Protein AF-A0A538PTJ2-F1 (afdb_monomer)

pLDDT: mean 78.82, std 16.52, range [37.75, 95.81]

Nearest PDB structures (foldseek):
  6slc-assembly1_BBB  TM=2.698E-01  e=9.474E-02  Streptomyces sp. Ag82_O1-9
  3cm1-assembly1_A  TM=2.396E-01  e=1.070E-01  Thermobifida fusca YX
  3wqy-assembly1_B  TM=3.565E-01  e=1.010E+00  Archaeoglobus fulgidus DSM 4304
  3q64-assembly1_A-2  TM=3.421E-01  e=3.840E+00  Mesorhizobium loti

Structure (mmCIF, N/CA/C/O backbone):
data_AF-A0A538PTJ2-F1
#
_entry.id   AF-A0A538PTJ2-F1
#
loop_
_atom_site.group_PDB
_atom_site.id
_atom_site.type_symbol
_atom_site.label_atom_id
_atom_site.label_alt_id
_atom_site.label_comp_id
_atom_site.label_asym_id
_atom_site.label_entity_id
_atom_site.label_seq_id
_atom_site.pdbx_PDB_ins_code
_atom_site.Cartn_x
_atom_site.Cartn_y
_atom_site.Cartn_z
_atom_site.occupancy
_atom_site.B_iso_or_equiv
_atom_site.auth_seq_id
_atom_site.auth_comp_id
_atom_site.auth_asym_id
_atom_site.auth_atom_id
_atom_site.pdbx_PDB_model_num
ATOM 1 N N . MET A 1 1 ? -3.285 -14.889 -2.387 1.00 86.44 1 MET A N 1
ATOM 2 C CA . MET A 1 1 ? -4.566 -14.431 -1.808 1.00 86.44 1 MET A CA 1
ATOM 3 C C . MET A 1 1 ? -5.355 -13.654 -2.846 1.00 86.44 1 MET A C 1
ATOM 5 O O . MET A 1 1 ? -4.728 -12.925 -3.600 1.00 86.44 1 MET A O 1
ATOM 9 N N . THR A 1 2 ? -6.675 -13.776 -2.909 1.00 92.38 2 THR A N 1
ATOM 10 C CA . THR A 1 2 ? -7.535 -12.964 -3.788 1.00 92.38 2 THR A CA 1
ATOM 11 C C . THR A 1 2 ? -7.893 -11.621 -3.150 1.00 92.38 2 THR A C 1
ATOM 13 O O . THR A 1 2 ? -7.652 -11.406 -1.961 1.00 92.38 2 THR A O 1
ATOM 16 N N . LYS A 1 3 ? -8.495 -10.704 -3.920 1.00 89.94 3 LYS A N 1
ATOM 17 C CA . LYS A 1 3 ? -8.997 -9.428 -3.376 1.00 89.94 3 LYS A CA 1
ATOM 18 C C . LYS A 1 3 ? -9.972 -9.644 -2.210 1.00 89.94 3 LYS A C 1
ATOM 20 O O . LYS A 1 3 ? -9.891 -8.938 -1.211 1.00 89.94 3 LYS A O 1
ATOM 25 N N . ASP A 1 4 ? -10.846 -10.644 -2.321 1.00 91.00 4 ASP A N 1
ATOM 26 C CA . ASP A 1 4 ? -11.900 -10.897 -1.339 1.00 91.00 4 ASP A CA 1
ATOM 27 C C . ASP A 1 4 ? -11.307 -11.492 -0.061 1.00 91.00 4 ASP A C 1
ATOM 29 O O . ASP A 1 4 ? -11.700 -11.107 1.036 1.00 91.00 4 ASP A O 1
ATOM 33 N N . GLU A 1 5 ? -10.288 -12.347 -0.185 1.00 91.62 5 GLU A N 1
ATOM 34 C CA . GLU A 1 5 ? -9.521 -12.853 0.959 1.00 91.62 5 GLU A CA 1
ATOM 35 C C . GLU A 1 5 ? -8.762 -11.729 1.674 1.00 91.62 5 GLU A C 1
ATOM 37 O O . GLU A 1 5 ? -8.759 -11.665 2.903 1.00 91.62 5 GLU A O 1
ATOM 42 N N . VAL A 1 6 ? -8.145 -10.813 0.919 1.00 89.75 6 VAL A N 1
ATOM 43 C CA . VAL A 1 6 ? -7.457 -9.643 1.484 1.00 89.75 6 VAL A CA 1
ATOM 44 C C . VAL A 1 6 ? -8.449 -8.745 2.229 1.00 89.75 6 VAL A C 1
ATOM 46 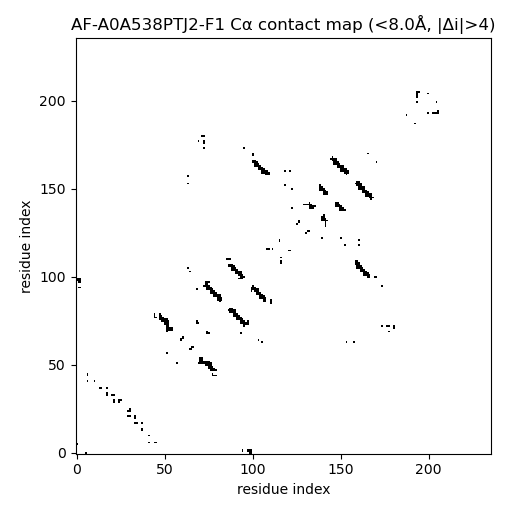O O . VAL A 1 6 ? -8.198 -8.369 3.376 1.00 89.75 6 VAL A O 1
ATOM 49 N N . ILE A 1 7 ? -9.603 -8.448 1.625 1.00 89.75 7 ILE A N 1
ATOM 50 C CA . ILE A 1 7 ? -10.671 -7.672 2.268 1.00 89.75 7 ILE A CA 1
ATOM 51 C C . ILE A 1 7 ? -11.182 -8.392 3.517 1.00 89.75 7 ILE A C 1
ATOM 53 O O . ILE A 1 7 ? -11.326 -7.745 4.549 1.00 89.75 7 ILE A O 1
ATOM 57 N N . ALA A 1 8 ? -11.394 -9.709 3.470 1.00 91.50 8 ALA A N 1
ATOM 58 C CA . ALA 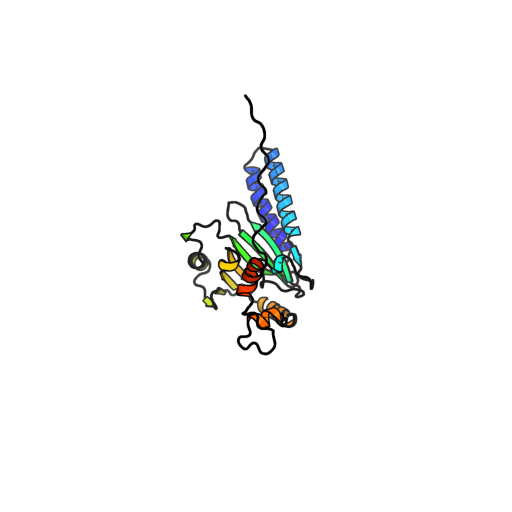A 1 8 ? -11.873 -10.492 4.608 1.00 91.50 8 ALA A CA 1
ATOM 59 C C . ALA A 1 8 ? -10.896 -10.461 5.793 1.00 91.50 8 ALA A C 1
ATOM 61 O O . ALA A 1 8 ? -11.317 -10.260 6.935 1.00 91.50 8 ALA A O 1
ATOM 62 N N . VAL A 1 9 ? -9.588 -10.590 5.535 1.00 90.94 9 VAL A N 1
ATOM 63 C CA . VAL A 1 9 ? -8.554 -10.441 6.574 1.00 90.94 9 VAL A CA 1
ATOM 64 C C . VAL A 1 9 ? -8.622 -9.050 7.205 1.00 90.94 9 VAL A C 1
ATOM 66 O O . VAL A 1 9 ? -8.576 -8.929 8.431 1.00 90.94 9 VAL A O 1
ATOM 69 N N . PHE A 1 10 ? -8.794 -7.998 6.401 1.00 87.25 10 PHE A N 1
ATOM 70 C CA . PHE A 1 10 ? -8.944 -6.646 6.935 1.00 87.25 10 PHE A CA 1
ATOM 71 C C . PHE A 1 10 ? -10.254 -6.436 7.683 1.00 87.25 10 PHE A C 1
ATOM 73 O O . PHE A 1 10 ? -10.234 -5.800 8.732 1.00 87.25 10 PHE A O 1
ATOM 80 N N . SER A 1 11 ? -11.372 -6.978 7.201 1.00 87.62 11 SER A N 1
ATOM 81 C CA . SER A 1 11 ? -12.651 -6.922 7.909 1.00 87.62 11 SER A CA 1
ATOM 82 C C . SER A 1 11 ? -12.521 -7.530 9.300 1.00 87.62 11 SER A C 1
ATOM 84 O O . SER A 1 11 ? -12.894 -6.874 10.265 1.00 87.62 11 SER A O 1
ATOM 86 N N . LYS A 1 12 ? -11.867 -8.692 9.427 1.00 90.69 12 LYS A N 1
ATOM 87 C CA . LYS A 1 12 ? -11.617 -9.324 10.728 1.00 90.69 12 LYS A CA 1
ATOM 88 C C . LYS A 1 12 ? -10.766 -8.449 11.658 1.00 90.69 12 LYS A C 1
ATOM 90 O O . LYS A 1 12 ? -11.125 -8.252 12.813 1.00 90.69 12 LYS A O 1
ATOM 95 N N . GLN A 1 13 ? -9.675 -7.869 11.153 1.00 88.19 13 GLN A N 1
ATOM 96 C CA . GLN A 1 13 ? -8.840 -6.951 11.943 1.00 88.19 13 GLN A CA 1
ATOM 97 C C . GLN A 1 13 ? -9.599 -5.686 12.373 1.00 88.19 13 GLN A C 1
ATOM 99 O O . GLN A 1 13 ? -9.362 -5.143 13.454 1.00 88.19 13 GLN A O 1
ATOM 104 N N . LEU A 1 14 ? -10.489 -5.179 11.515 1.00 87.19 14 LEU A N 1
ATOM 105 C CA . LEU A 1 14 ? -11.348 -4.047 11.843 1.00 87.19 14 LEU A CA 1
ATOM 106 C C . LEU A 1 14 ? -12.379 -4.435 12.899 1.00 87.19 14 LEU A C 1
ATOM 108 O O . LEU A 1 14 ? -12.565 -3.663 13.835 1.00 87.19 14 LEU A O 1
ATOM 112 N N . ASP A 1 15 ? -13.006 -5.603 12.779 1.00 88.44 15 ASP A N 1
ATOM 113 C CA . ASP A 1 15 ? -13.957 -6.119 13.762 1.00 88.44 15 ASP A CA 1
ATOM 114 C C . ASP A 1 15 ? -13.321 -6.186 15.150 1.00 88.44 15 ASP A C 1
ATOM 116 O O . ASP A 1 15 ? -13.807 -5.516 16.055 1.00 88.44 15 ASP A O 1
ATOM 120 N N . GLU A 1 16 ? -12.175 -6.857 15.288 1.00 89.88 16 GLU A N 1
ATOM 121 C CA . GLU A 1 16 ? -11.446 -6.967 16.561 1.00 89.88 16 GLU A CA 1
ATOM 122 C C . GLU A 1 16 ? -11.137 -5.581 17.159 1.00 89.88 16 GLU A C 1
ATOM 124 O O . GLU A 1 16 ? -11.468 -5.287 18.309 1.00 89.88 16 GLU A O 1
ATOM 129 N N . ARG A 1 17 ? -10.591 -4.668 16.345 1.00 86.69 17 ARG A N 1
ATOM 130 C CA . ARG A 1 17 ? -10.226 -3.313 16.788 1.00 86.69 17 ARG A CA 1
ATOM 131 C C . ARG A 1 17 ? -11.432 -2.474 17.215 1.00 86.69 17 ARG A C 1
ATOM 133 O O . ARG A 1 17 ? -11.329 -1.669 18.143 1.00 86.69 17 ARG A O 1
ATOM 140 N N . TYR A 1 18 ? -12.536 -2.551 16.478 1.00 87.69 18 TYR A N 1
ATOM 141 C CA . TYR A 1 18 ? -13.738 -1.779 16.784 1.00 87.69 18 TYR A CA 1
ATOM 142 C C . TYR A 1 18 ? -14.507 -2.383 17.954 1.00 87.69 18 TYR A C 1
ATOM 144 O O . TYR A 1 18 ? -15.035 -1.618 18.756 1.00 87.69 18 TYR A O 1
ATOM 152 N N . ASP A 1 19 ? -14.519 -3.705 18.100 1.00 89.44 19 ASP A N 1
ATOM 153 C CA . ASP A 1 19 ? -15.130 -4.384 19.240 1.00 89.44 19 ASP A CA 1
ATOM 154 C C . ASP A 1 19 ? -14.435 -3.989 20.545 1.00 89.44 19 ASP A C 1
ATOM 156 O O . ASP A 1 19 ? -15.110 -3.684 21.529 1.00 89.44 19 ASP A O 1
ATOM 160 N N . ASP A 1 20 ? -13.104 -3.886 20.546 1.00 89.50 20 ASP A N 1
ATOM 161 C CA . ASP A 1 20 ? -12.354 -3.393 21.705 1.00 89.50 20 ASP A CA 1
ATOM 162 C C . ASP A 1 20 ? -12.711 -1.940 22.050 1.00 89.50 20 ASP A C 1
ATOM 164 O O . ASP A 1 20 ? -12.964 -1.620 23.213 1.00 89.50 20 ASP A O 1
ATOM 168 N N . LYS A 1 21 ? -12.824 -1.057 21.048 1.00 86.50 21 LYS A N 1
ATOM 169 C CA . LYS A 1 21 ? -13.255 0.341 21.254 1.00 86.50 21 LYS A CA 1
ATOM 170 C C . LYS A 1 21 ? -14.702 0.444 21.745 1.00 86.50 21 LYS A C 1
ATOM 172 O O . LYS A 1 21 ? -15.005 1.299 22.572 1.00 86.50 21 LYS A O 1
ATOM 177 N N . ILE A 1 22 ? -15.593 -0.411 21.242 1.00 87.69 22 ILE A N 1
ATOM 178 C CA . ILE A 1 22 ? -17.004 -0.464 21.645 1.00 87.69 22 ILE A CA 1
ATOM 179 C C . ILE A 1 22 ? -17.116 -0.927 23.099 1.00 87.69 22 ILE A C 1
ATOM 181 O O . ILE A 1 22 ? -17.868 -0.329 23.857 1.00 87.69 22 ILE A O 1
ATOM 185 N N . LYS A 1 23 ? -16.342 -1.937 23.516 1.00 90.19 23 LYS A N 1
ATOM 186 C CA . LYS A 1 23 ? -16.305 -2.407 24.913 1.00 90.19 23 LYS A CA 1
ATOM 187 C C . LYS A 1 23 ? -15.769 -1.350 25.882 1.00 90.19 23 LYS A C 1
ATOM 189 O O . LYS A 1 23 ? -16.165 -1.337 27.042 1.00 90.19 23 LYS A O 1
ATOM 194 N N . GLN A 1 24 ? -14.880 -0.471 25.419 1.00 90.19 24 GLN A N 1
ATOM 195 C CA . GLN A 1 24 ? -14.304 0.615 26.221 1.00 90.19 24 GLN A CA 1
ATOM 196 C C . GLN A 1 24 ? -15.267 1.785 26.469 1.00 90.19 24 GLN A C 1
ATOM 198 O O . GLN A 1 24 ? -14.954 2.661 27.273 1.00 90.19 24 GLN A O 1
ATOM 203 N N . THR A 1 25 ? -16.424 1.827 25.803 1.00 87.81 25 THR A N 1
ATOM 204 C CA . THR A 1 25 ? -17.412 2.893 25.984 1.00 87.81 25 THR A CA 1
ATOM 205 C C . THR A 1 25 ? -18.786 2.329 26.332 1.00 87.81 25 THR A C 1
ATOM 207 O O . THR A 1 25 ? -19.272 1.380 25.721 1.00 87.81 25 THR A O 1
ATOM 210 N N . THR A 1 26 ? -19.440 2.923 27.325 1.00 87.31 26 THR A N 1
ATOM 211 C CA . THR A 1 26 ? -20.812 2.580 27.729 1.00 87.31 26 THR A CA 1
ATOM 212 C C . THR A 1 26 ? -21.859 3.477 27.067 1.00 87.31 26 THR A C 1
ATOM 214 O O . THR A 1 26 ? -23.054 3.224 27.202 1.00 87.31 26 THR A O 1
ATOM 217 N N . ASP A 1 27 ? -21.428 4.507 26.332 1.00 92.44 27 ASP A N 1
ATOM 218 C CA . ASP A 1 27 ? -22.314 5.414 25.608 1.00 92.44 27 ASP A CA 1
ATOM 219 C C . ASP A 1 27 ? -22.834 4.757 24.322 1.00 92.44 27 ASP A C 1
ATOM 221 O O . ASP A 1 27 ? -22.084 4.484 23.382 1.00 92.44 27 ASP A O 1
ATOM 225 N N . ILE A 1 28 ? -24.150 4.548 24.264 1.00 89.88 28 ILE A N 1
ATOM 226 C CA . ILE A 1 28 ? -24.852 3.952 23.122 1.00 89.88 28 ILE A CA 1
ATOM 227 C C . ILE A 1 28 ? -24.612 4.768 21.841 1.00 89.88 28 ILE A C 1
ATOM 229 O O . ILE A 1 28 ? -24.382 4.185 20.779 1.00 89.88 28 ILE A O 1
ATOM 233 N N . ALA A 1 29 ? -24.590 6.103 21.926 1.00 91.00 29 ALA A N 1
ATOM 234 C CA . ALA A 1 29 ? -24.369 6.958 20.761 1.00 91.00 29 ALA A CA 1
ATOM 235 C C . ALA A 1 29 ? -22.939 6.806 20.214 1.00 91.00 29 ALA A C 1
ATOM 237 O O . ALA A 1 29 ? -22.737 6.723 18.995 1.00 91.00 29 ALA A O 1
ATOM 238 N N . ALA A 1 30 ? -21.947 6.713 21.105 1.00 90.00 30 ALA A N 1
ATOM 239 C CA . ALA A 1 30 ? -20.566 6.423 20.738 1.00 90.00 30 ALA A CA 1
ATOM 240 C C . ALA A 1 30 ? -20.421 5.025 20.116 1.00 90.00 30 ALA A C 1
ATOM 242 O O . ALA A 1 30 ? -19.767 4.886 19.079 1.00 90.00 30 ALA A O 1
ATOM 243 N N . GLN A 1 31 ? -21.073 4.000 20.675 1.00 89.69 31 GLN A N 1
ATOM 244 C CA . GLN A 1 31 ? -21.057 2.650 20.101 1.00 89.69 31 GLN A CA 1
ATOM 245 C C . GLN A 1 31 ? -21.656 2.615 18.689 1.00 89.69 31 GLN A C 1
ATOM 247 O O . GLN A 1 31 ? -21.066 2.029 17.779 1.00 89.69 31 GLN A O 1
ATOM 252 N N . ASP A 1 32 ? -22.790 3.280 18.462 1.00 90.75 32 ASP A N 1
ATOM 253 C CA . ASP A 1 32 ? -23.417 3.339 17.138 1.00 90.75 32 ASP A CA 1
ATOM 254 C C . ASP A 1 32 ? -22.590 4.132 16.126 1.00 90.75 32 ASP A C 1
ATOM 256 O O . ASP A 1 32 ? -22.534 3.780 14.941 1.00 90.75 32 ASP A O 1
ATOM 260 N N . ARG A 1 33 ? -21.895 5.184 16.569 1.00 90.88 33 ARG A N 1
ATOM 261 C CA . ARG A 1 33 ? -20.903 5.872 15.737 1.00 90.88 33 ARG A CA 1
ATOM 262 C C . ARG A 1 33 ? -19.765 4.930 15.345 1.00 90.88 33 ARG A C 1
ATOM 264 O O . ARG A 1 33 ? -19.479 4.819 14.158 1.00 90.88 33 ARG A O 1
ATOM 271 N N . LEU A 1 34 ? -19.190 4.193 16.295 1.00 90.38 34 LEU A N 1
ATOM 272 C CA . LEU A 1 34 ? -18.114 3.231 16.034 1.00 90.38 34 LEU A CA 1
ATOM 273 C C . LEU A 1 34 ? -18.547 2.126 15.057 1.00 90.38 34 LEU A C 1
ATOM 275 O O . LEU A 1 34 ? -17.802 1.788 14.137 1.00 90.38 34 LEU A O 1
ATOM 279 N N . ARG A 1 35 ? -19.777 1.610 15.186 1.00 89.38 35 ARG A N 1
ATOM 280 C CA . ARG A 1 35 ? -20.346 0.633 14.239 1.00 89.38 35 ARG A CA 1
ATOM 281 C C . ARG A 1 35 ? -20.482 1.207 12.827 1.00 89.38 35 ARG A C 1
ATOM 283 O O . ARG A 1 35 ? -20.187 0.508 11.857 1.00 89.38 35 ARG A O 1
ATOM 290 N N . ARG A 1 36 ? -20.925 2.463 12.693 1.00 91.50 36 ARG A N 1
ATOM 291 C CA . ARG A 1 36 ? -21.008 3.155 11.394 1.00 91.50 36 ARG A CA 1
ATOM 292 C C . ARG A 1 36 ? -19.627 3.409 10.801 1.00 91.50 36 ARG A C 1
ATOM 294 O O . ARG A 1 36 ? -19.425 3.125 9.625 1.00 91.50 36 ARG A O 1
ATOM 301 N N . ASP A 1 37 ? -18.674 3.863 11.609 1.00 89.56 37 ASP A N 1
ATOM 302 C CA . ASP A 1 37 ? -17.297 4.109 11.178 1.00 89.56 37 ASP A CA 1
ATOM 303 C C . ASP A 1 37 ? -16.646 2.825 10.648 1.00 89.56 37 ASP A C 1
ATOM 305 O O . ASP A 1 37 ? -16.045 2.848 9.575 1.00 89.56 37 ASP A O 1
ATOM 309 N N . LYS A 1 38 ? -16.865 1.686 11.322 1.00 88.75 38 LYS A N 1
ATOM 310 C CA . LYS A 1 38 ? -16.425 0.366 10.845 1.00 88.75 38 LYS A CA 1
ATOM 311 C C . LYS A 1 38 ? -16.977 0.036 9.457 1.00 88.75 38 LYS A C 1
ATOM 313 O O . LYS A 1 38 ? -16.219 -0.319 8.557 1.00 88.75 38 LYS A O 1
ATOM 318 N N . LYS A 1 39 ? -18.296 0.170 9.268 1.00 89.38 39 LYS A N 1
ATOM 319 C CA . LYS A 1 39 ? -18.950 -0.089 7.972 1.00 89.38 39 LYS A CA 1
ATOM 320 C C . LYS A 1 39 ? -18.410 0.831 6.876 1.00 89.38 39 LYS A C 1
ATOM 322 O O . LYS A 1 39 ? -18.142 0.371 5.770 1.00 89.38 39 LYS A O 1
ATOM 327 N N . ASN A 1 40 ? -18.205 2.106 7.196 1.00 90.19 40 ASN A N 1
ATOM 328 C CA . ASN A 1 40 ? -17.652 3.085 6.266 1.00 90.19 40 ASN A CA 1
ATOM 329 C C . ASN A 1 40 ? -16.209 2.745 5.868 1.00 90.19 40 ASN A C 1
ATOM 331 O O . ASN A 1 40 ? -15.854 2.894 4.703 1.00 90.19 40 ASN A O 1
ATOM 335 N N . GLU A 1 41 ? -15.377 2.271 6.799 1.00 88.31 41 GLU A N 1
ATOM 336 C CA . GLU A 1 41 ? -13.992 1.877 6.508 1.00 88.31 41 GLU A CA 1
ATOM 337 C C . GLU A 1 41 ? -13.931 0.648 5.588 1.00 88.31 41 GLU A C 1
ATOM 339 O O . GLU A 1 41 ? -13.180 0.660 4.615 1.00 88.31 41 GLU A O 1
ATOM 344 N N . ILE A 1 42 ? -14.781 -0.360 5.819 1.00 87.50 42 ILE A N 1
ATOM 345 C CA . ILE A 1 42 ? -14.901 -1.527 4.926 1.00 87.50 42 ILE A CA 1
ATOM 346 C C . ILE A 1 42 ? -15.395 -1.100 3.537 1.00 87.50 42 ILE A C 1
ATOM 348 O O . ILE A 1 42 ? -14.816 -1.500 2.529 1.00 87.50 42 ILE A O 1
ATOM 352 N N . SER A 1 43 ? -16.422 -0.247 3.471 1.00 90.62 43 SER A N 1
ATOM 353 C CA . SER A 1 43 ? -16.948 0.254 2.196 1.00 90.62 43 SER A CA 1
ATOM 354 C C . SER A 1 43 ? -15.894 1.036 1.410 1.00 90.62 43 SER A C 1
ATOM 356 O O . SER A 1 43 ? -15.791 0.866 0.199 1.00 90.62 43 SER A O 1
ATOM 358 N N . ARG A 1 44 ? -15.091 1.875 2.079 1.00 89.25 44 ARG A N 1
ATOM 359 C CA . ARG A 1 44 ? -13.991 2.612 1.436 1.00 89.25 44 ARG A CA 1
ATOM 360 C C . ARG A 1 44 ? -12.919 1.670 0.899 1.00 89.25 44 ARG A C 1
ATOM 362 O O . ARG A 1 44 ? -12.427 1.896 -0.197 1.00 89.25 44 ARG A O 1
ATOM 369 N N . LEU A 1 45 ? -12.591 0.614 1.643 1.00 88.44 45 LEU A N 1
ATOM 370 C CA . LEU A 1 45 ? -11.626 -0.400 1.216 1.00 88.44 45 LEU A CA 1
ATOM 371 C C . LEU A 1 45 ? -12.101 -1.173 -0.023 1.00 88.44 45 LEU A C 1
ATOM 373 O O . LEU A 1 45 ? -11.308 -1.499 -0.895 1.00 88.44 45 LEU A O 1
ATOM 377 N N . GLN A 1 46 ? -13.397 -1.469 -0.116 1.00 89.44 46 GLN A N 1
ATOM 378 C CA . GLN A 1 46 ? -13.970 -2.106 -1.304 1.00 89.44 46 GLN A CA 1
ATOM 379 C C . GLN A 1 46 ? -13.959 -1.162 -2.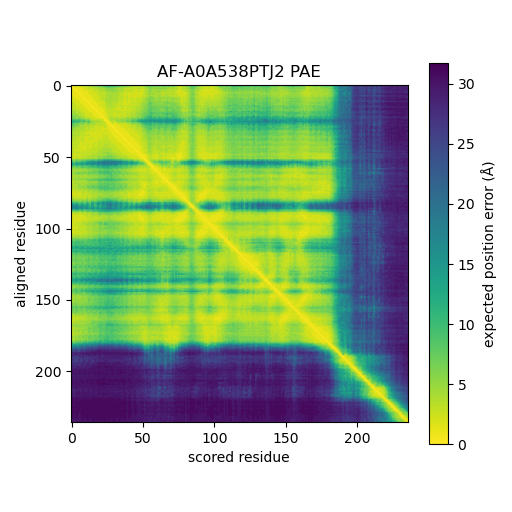512 1.00 89.44 46 GLN A C 1
ATOM 381 O O . GLN A 1 46 ? -13.648 -1.582 -3.623 1.00 89.44 46 GLN A O 1
ATOM 386 N N . GLN A 1 47 ? -14.274 0.116 -2.292 1.00 91.19 47 GLN A N 1
ATOM 387 C CA . GLN A 1 47 ? -14.296 1.146 -3.336 1.00 91.19 47 GLN A CA 1
ATOM 388 C C . GLN A 1 47 ? -12.903 1.542 -3.833 1.00 91.19 47 GLN A C 1
ATOM 390 O O . GLN A 1 47 ? -12.785 2.046 -4.946 1.00 91.19 47 GLN A O 1
ATOM 395 N N . SER A 1 48 ? -11.854 1.323 -3.038 1.00 90.75 48 SER A N 1
ATOM 396 C CA . SER A 1 48 ? -10.474 1.619 -3.429 1.00 90.75 48 SER A CA 1
ATOM 397 C C . SER A 1 48 ? -9.848 0.553 -4.331 1.00 90.75 48 SER A C 1
ATOM 399 O O . SER A 1 48 ? -8.696 0.711 -4.741 1.00 90.75 48 SER A O 1
ATOM 401 N N . TYR A 1 49 ? -10.581 -0.522 -4.647 1.00 92.88 49 TYR A N 1
ATOM 402 C CA . TYR A 1 49 ? -10.157 -1.501 -5.639 1.00 92.88 49 TYR A CA 1
ATOM 403 C C . TYR A 1 49 ? -10.263 -0.914 -7.051 1.00 92.88 49 TYR A C 1
ATOM 405 O O . TYR A 1 49 ? -11.349 -0.573 -7.519 1.00 92.88 49 TYR A O 1
ATOM 413 N N . VAL A 1 50 ? -9.135 -0.848 -7.750 1.00 92.00 50 VAL A N 1
ATOM 414 C CA . VAL A 1 50 ? -9.019 -0.326 -9.112 1.00 92.00 50 VAL A CA 1
ATOM 415 C C . VAL A 1 50 ? -8.317 -1.366 -9.974 1.00 92.00 50 VAL A C 1
ATOM 417 O O . VAL A 1 50 ? -7.206 -1.780 -9.660 1.00 92.00 50 VAL A O 1
ATOM 420 N N . ALA A 1 51 ? -8.953 -1.787 -11.065 1.00 92.44 51 ALA A N 1
ATOM 421 C CA . ALA A 1 51 ? -8.310 -2.610 -12.084 1.00 92.44 51 ALA A CA 1
ATOM 422 C C . ALA A 1 51 ? -7.697 -1.716 -13.169 1.00 92.44 51 ALA A C 1
ATOM 424 O O . ALA A 1 51 ? -8.338 -0.765 -13.622 1.00 92.44 51 ALA A O 1
ATOM 425 N N . PHE A 1 52 ? -6.472 -2.018 -13.595 1.00 90.81 52 PHE A N 1
ATOM 426 C CA . PHE A 1 52 ? -5.762 -1.268 -14.633 1.00 90.81 52 PHE A CA 1
ATOM 427 C C . PHE A 1 52 ? -5.982 -1.898 -16.014 1.00 90.81 52 PHE A C 1
ATOM 429 O O . PHE A 1 52 ? -5.042 -2.110 -16.770 1.00 90.81 52 PHE A O 1
ATOM 436 N N . ASP A 1 53 ? -7.231 -2.221 -16.353 1.00 84.81 53 ASP A N 1
ATOM 437 C CA . ASP A 1 53 ? -7.577 -2.932 -17.597 1.00 84.81 53 ASP A CA 1
ATOM 438 C C . ASP A 1 53 ? -7.750 -1.991 -18.805 1.00 84.81 53 ASP A C 1
ATOM 440 O O . ASP A 1 53 ? -7.936 -2.433 -19.939 1.00 84.81 53 ASP A O 1
ATOM 444 N N . GLY A 1 54 ? -7.726 -0.678 -18.573 1.00 77.00 54 GLY A N 1
ATOM 445 C CA . GLY A 1 54 ? -7.917 0.337 -19.604 1.00 77.00 54 GLY A CA 1
ATOM 446 C C . GLY A 1 54 ? -6.616 0.792 -20.261 1.00 77.00 54 GLY A C 1
ATOM 447 O O . GLY A 1 54 ? -5.530 0.610 -19.733 1.00 77.00 54 GLY A O 1
ATOM 448 N N . THR A 1 55 ? -6.740 1.461 -21.407 1.00 72.25 55 THR A N 1
ATOM 449 C CA . THR A 1 55 ? -5.647 2.219 -22.050 1.00 72.25 55 THR A CA 1
ATOM 450 C C . THR A 1 55 ? -5.605 3.685 -21.613 1.00 72.25 55 THR A C 1
ATOM 452 O O . THR A 1 55 ? -4.760 4.451 -22.069 1.00 72.25 55 THR A O 1
ATOM 455 N N . LYS A 1 56 ? -6.559 4.105 -20.774 1.00 75.00 56 LYS A N 1
ATOM 456 C CA . LYS A 1 56 ? -6.681 5.482 -20.297 1.00 75.00 56 LYS A CA 1
ATOM 457 C C . LYS A 1 56 ? -5.797 5.703 -19.084 1.00 75.00 56 LYS A C 1
ATOM 459 O O . LYS A 1 56 ? -5.700 4.826 -18.230 1.00 75.00 56 LYS A O 1
ATOM 464 N N . SER A 1 57 ? -5.269 6.919 -18.977 1.00 78.56 57 SER A N 1
ATOM 465 C CA . SER A 1 57 ? -4.522 7.328 -17.800 1.00 78.56 57 SER A CA 1
ATOM 466 C C . SER A 1 57 ? -5.370 7.196 -16.537 1.00 78.56 57 SER A C 1
ATOM 468 O O . SER A 1 57 ? -6.513 7.658 -16.472 1.00 78.56 57 SER A O 1
ATOM 470 N N . SER A 1 58 ? -4.798 6.540 -15.539 1.00 83.81 58 SER A N 1
ATOM 471 C CA . SER A 1 58 ? -5.353 6.405 -14.204 1.00 83.81 58 SER A CA 1
ATOM 472 C C . SER A 1 58 ? -4.886 7.581 -13.343 1.00 83.81 58 SER A C 1
ATOM 474 O O . SER A 1 58 ? -3.753 8.034 -13.500 1.00 83.81 58 SER A O 1
ATOM 476 N N . PRO A 1 59 ? -5.681 8.053 -12.364 1.00 84.94 59 PRO A N 1
ATOM 477 C CA . PRO A 1 59 ? -5.200 9.014 -11.366 1.00 84.94 59 PRO A CA 1
ATOM 478 C C . PRO A 1 59 ? -3.929 8.545 -10.637 1.00 84.94 59 PRO A C 1
ATOM 480 O O . PRO A 1 59 ? -3.172 9.354 -10.106 1.00 84.94 59 PRO A O 1
ATOM 483 N N . TRP A 1 60 ? -3.688 7.232 -10.625 1.00 89.06 60 TRP A N 1
ATOM 484 C CA . TRP A 1 60 ? -2.516 6.609 -10.023 1.00 89.06 60 TRP A CA 1
ATOM 485 C C . TRP A 1 60 ? -1.234 6.758 -10.854 1.00 89.06 60 TRP A C 1
ATOM 487 O O . TRP A 1 60 ? -0.153 6.556 -10.301 1.00 89.06 60 TRP A O 1
ATOM 497 N N . ASP A 1 61 ? -1.330 7.169 -12.123 1.00 85.44 61 ASP A N 1
ATOM 498 C CA . ASP A 1 61 ? -0.174 7.367 -13.012 1.00 85.44 61 ASP A CA 1
ATOM 499 C C . ASP A 1 61 ? 0.721 8.528 -12.571 1.00 85.44 61 ASP A C 1
ATOM 501 O O . ASP A 1 61 ? 1.879 8.577 -12.949 1.00 85.44 61 ASP A O 1
ATOM 505 N N . VAL A 1 62 ? 0.198 9.443 -11.752 1.00 84.25 62 VAL A N 1
ATOM 506 C CA . VAL A 1 62 ? 0.922 10.610 -11.212 1.00 84.25 62 VAL A CA 1
ATOM 507 C C . VAL A 1 62 ? 1.032 10.562 -9.683 1.00 84.25 62 VAL A C 1
ATOM 509 O O . VAL A 1 62 ? 1.145 11.585 -9.007 1.00 84.25 62 VAL A O 1
ATOM 512 N N . SER A 1 63 ? 0.947 9.363 -9.104 1.00 87.94 63 SER A N 1
ATOM 513 C CA . SER A 1 63 ? 0.931 9.144 -7.653 1.00 87.94 63 SER A CA 1
ATOM 514 C C . SER A 1 63 ? 2.241 8.540 -7.139 1.00 87.94 63 SER A C 1
ATOM 516 O O . SER A 1 63 ? 3.107 8.152 -7.912 1.00 87.94 63 SER A O 1
ATOM 518 N N . ILE A 1 64 ? 2.386 8.376 -5.818 1.00 87.44 64 ILE A N 1
ATOM 519 C CA . ILE A 1 64 ? 3.599 7.769 -5.239 1.00 87.44 64 ILE A CA 1
ATOM 520 C C . ILE A 1 64 ? 3.882 6.345 -5.756 1.00 87.44 64 ILE A C 1
ATOM 522 O O . ILE A 1 64 ? 5.040 5.913 -5.791 1.00 87.44 64 ILE A O 1
ATOM 526 N N . VAL A 1 65 ? 2.833 5.638 -6.186 1.00 89.81 65 VAL A N 1
ATOM 527 C CA . VAL A 1 65 ? 2.916 4.292 -6.765 1.00 89.81 65 VAL A CA 1
ATOM 528 C C . VAL A 1 65 ? 3.103 4.291 -8.286 1.00 89.81 65 VAL A C 1
ATOM 530 O O . VAL A 1 65 ? 3.019 3.237 -8.914 1.00 89.81 65 VAL A O 1
ATOM 533 N N . GLU A 1 66 ? 3.390 5.442 -8.893 1.00 87.38 66 GLU A N 1
ATOM 534 C CA . GLU A 1 66 ? 3.808 5.513 -10.291 1.00 87.38 66 GLU A CA 1
ATOM 535 C C . GLU A 1 66 ? 5.006 4.578 -10.547 1.00 87.38 66 GLU A C 1
ATOM 537 O O . GLU A 1 66 ? 5.960 4.503 -9.759 1.00 87.38 66 GLU A O 1
ATOM 542 N N . GLY A 1 67 ? 4.924 3.824 -11.647 1.00 86.25 67 GLY A N 1
ATOM 543 C CA . GLY A 1 67 ? 5.903 2.806 -12.039 1.00 86.25 67 GLY A CA 1
ATOM 544 C C . GLY A 1 67 ? 5.769 1.471 -11.295 1.00 86.25 67 GLY A C 1
ATOM 545 O O . GLY A 1 67 ? 6.441 0.497 -11.641 1.00 86.25 67 GLY A O 1
ATOM 546 N N . GLU A 1 68 ? 4.888 1.376 -10.295 1.00 90.06 68 GLU A N 1
ATOM 547 C CA . GLU A 1 68 ? 4.641 0.132 -9.564 1.00 90.06 68 GLU A CA 1
ATOM 548 C C . GLU A 1 68 ? 3.515 -0.712 -10.172 1.00 90.06 68 GLU A C 1
ATOM 550 O O . GLU A 1 68 ? 3.354 -1.867 -9.797 1.00 90.06 68 GLU A O 1
ATOM 555 N N . PHE A 1 69 ? 2.802 -0.235 -11.179 1.00 91.25 69 PHE A N 1
ATOM 556 C CA . PHE A 1 69 ? 1.818 -1.005 -11.944 1.00 91.25 69 PHE A CA 1
ATOM 557 C C . PHE A 1 69 ? 1.993 -0.732 -13.437 1.00 91.25 69 PHE A C 1
ATOM 559 O O . PHE A 1 69 ? 2.728 0.177 -13.824 1.00 91.25 69 PHE A O 1
ATOM 566 N N . ALA A 1 70 ? 1.335 -1.530 -14.267 1.00 89.44 70 ALA A N 1
ATOM 567 C CA . ALA A 1 70 ? 1.168 -1.235 -15.678 1.00 89.44 70 ALA A CA 1
ATOM 568 C C . ALA A 1 70 ? -0.297 -1.388 -16.079 1.00 89.44 70 ALA A C 1
ATOM 570 O O . ALA A 1 70 ? -1.081 -2.071 -15.422 1.00 89.44 70 ALA A O 1
ATOM 571 N N . HIS A 1 71 ? -0.648 -0.722 -17.172 1.00 89.88 71 HIS A N 1
ATOM 572 C CA . HIS A 1 71 ? -1.972 -0.802 -17.767 1.00 89.88 71 HIS A CA 1
ATOM 573 C C . HIS A 1 71 ? -2.077 -1.995 -18.705 1.00 89.88 71 HIS A C 1
ATOM 575 O O . HIS A 1 71 ? -1.104 -2.402 -19.338 1.00 89.88 71 HIS A O 1
ATOM 581 N N . ASN A 1 72 ? -3.285 -2.535 -18.819 1.00 88.25 72 ASN A N 1
ATOM 582 C CA . ASN A 1 72 ? -3.634 -3.659 -19.676 1.00 88.25 72 ASN A CA 1
ATOM 583 C C . ASN A 1 72 ? -2.814 -4.939 -19.397 1.00 88.25 72 ASN A C 1
ATOM 585 O O . ASN A 1 72 ? -2.726 -5.822 -20.247 1.00 88.25 72 ASN A O 1
ATOM 589 N N . THR A 1 73 ? -2.209 -5.087 -18.216 1.00 89.19 73 THR A N 1
ATOM 590 C CA . THR A 1 73 ? -1.415 -6.271 -17.829 1.00 89.19 73 THR A CA 1
ATOM 591 C C . THR A 1 73 ? -2.190 -7.276 -16.977 1.00 89.19 73 THR A C 1
ATOM 593 O O . THR A 1 73 ? -1.616 -8.281 -16.571 1.00 89.19 73 THR A O 1
ATOM 596 N N . GLY A 1 74 ? -3.487 -7.055 -16.730 1.00 89.19 74 GLY A N 1
ATOM 597 C CA . GLY A 1 74 ? -4.259 -7.849 -15.763 1.00 89.19 74 GLY A CA 1
ATOM 598 C C . GLY A 1 74 ? -3.875 -7.534 -14.314 1.00 89.19 74 GLY A C 1
ATOM 599 O O . GLY A 1 74 ? -4.076 -8.357 -13.415 1.00 89.19 74 GLY A O 1
ATOM 600 N N . GLU A 1 75 ? -3.276 -6.360 -14.101 1.00 93.75 75 GLU A N 1
ATOM 601 C CA . GLU A 1 75 ? -2.939 -5.843 -12.787 1.00 93.75 75 GLU A CA 1
ATOM 602 C C . GLU A 1 75 ? -4.091 -5.029 -12.196 1.00 93.75 75 GLU A C 1
ATOM 604 O O . GLU A 1 75 ? -4.796 -4.288 -12.882 1.00 93.75 75 GLU A O 1
ATOM 609 N N . ALA A 1 76 ? -4.254 -5.138 -10.885 1.00 94.56 76 ALA A N 1
ATOM 610 C CA . ALA A 1 76 ? -5.189 -4.332 -10.119 1.00 94.56 76 ALA A CA 1
ATOM 611 C C . ALA A 1 76 ? -4.547 -3.881 -8.809 1.00 94.56 76 ALA A C 1
ATOM 613 O O . ALA A 1 76 ? -3.529 -4.423 -8.377 1.00 94.56 76 ALA A O 1
ATOM 614 N N . MET A 1 77 ? -5.149 -2.896 -8.161 1.00 95.12 77 MET A N 1
ATOM 615 C CA . MET A 1 77 ? -4.671 -2.329 -6.912 1.00 95.12 77 MET A CA 1
ATOM 616 C C . MET A 1 77 ? -5.819 -2.128 -5.932 1.00 95.12 77 MET A C 1
ATOM 618 O O . MET A 1 77 ? -6.944 -1.854 -6.329 1.00 95.12 77 MET A O 1
ATOM 622 N N . LEU A 1 78 ? -5.514 -2.216 -4.645 1.00 94.56 78 LEU A N 1
ATOM 623 C CA . LEU A 1 78 ? -6.390 -1.819 -3.551 1.00 94.56 78 LEU A CA 1
ATOM 624 C C . LEU A 1 78 ? -5.614 -0.911 -2.595 1.00 94.56 78 LEU A C 1
ATOM 626 O O . LEU A 1 78 ? -4.562 -1.302 -2.087 1.00 94.56 78 LEU A O 1
ATOM 630 N N . GLU A 1 79 ? -6.114 0.301 -2.359 1.00 93.31 79 GLU A N 1
ATOM 631 C CA . GLU A 1 79 ? -5.522 1.249 -1.405 1.00 93.31 79 GLU A CA 1
ATOM 632 C C . GLU A 1 79 ? -6.168 1.100 -0.022 1.00 93.31 79 GLU A C 1
ATOM 634 O O . GLU A 1 79 ? -7.391 1.051 0.125 1.00 93.31 79 GLU A O 1
ATOM 639 N N . ARG A 1 80 ? -5.344 1.105 1.022 1.00 88.62 80 ARG A N 1
ATOM 640 C CA . ARG A 1 80 ? -5.768 1.233 2.411 1.00 88.62 80 ARG A CA 1
ATOM 641 C C . ARG A 1 80 ? -5.063 2.413 3.055 1.00 88.62 80 ARG A C 1
ATOM 643 O O . ARG A 1 80 ? -3.837 2.437 3.170 1.00 88.62 80 ARG A O 1
ATOM 650 N N . TRP A 1 81 ? -5.857 3.345 3.565 1.00 84.88 81 TRP A N 1
ATOM 651 C CA . TRP A 1 81 ? -5.345 4.459 4.346 1.00 84.88 81 TRP A CA 1
ATOM 652 C C . TRP A 1 81 ? -5.360 4.135 5.841 1.00 84.88 81 TRP A C 1
ATOM 654 O O . TRP A 1 81 ? -6.409 3.868 6.425 1.00 84.88 81 TRP A O 1
ATOM 664 N N . GLU A 1 82 ? -4.195 4.174 6.479 1.00 79.19 82 GLU A N 1
ATOM 665 C CA . GLU A 1 82 ? -4.022 3.923 7.907 1.00 79.19 82 GLU A CA 1
ATOM 666 C C . GLU A 1 82 ? -3.606 5.219 8.616 1.00 79.19 82 GLU A C 1
ATOM 668 O O . GLU A 1 82 ? -2.445 5.449 8.954 1.00 79.19 82 GLU A O 1
ATOM 673 N N . ASN A 1 83 ? -4.603 6.072 8.853 1.00 69.12 83 ASN A N 1
ATOM 674 C CA . ASN A 1 83 ? -4.444 7.364 9.531 1.00 69.12 83 ASN A CA 1
ATOM 675 C C . ASN A 1 83 ? -4.550 7.327 11.050 1.00 69.12 83 ASN A C 1
ATOM 677 O O . ASN A 1 83 ? -4.363 8.348 11.713 1.00 69.12 83 ASN A O 1
ATOM 681 N N . GLN A 1 84 ? -4.915 6.187 11.627 1.00 60.78 84 GLN A N 1
ATOM 682 C CA . GLN A 1 84 ? -5.165 6.134 13.062 1.00 60.78 84 GLN A CA 1
ATOM 683 C C . GLN A 1 84 ? -3.849 6.258 13.842 1.00 60.78 84 GLN A C 1
ATOM 685 O O . GLN A 1 84 ? -2.841 5.637 13.503 1.00 60.78 84 GLN A O 1
ATOM 690 N N . ASN A 1 85 ? -3.886 7.060 14.909 1.00 57.38 85 ASN A N 1
ATOM 691 C CA . ASN A 1 85 ? -2.782 7.307 15.844 1.00 57.38 85 ASN A CA 1
ATOM 692 C C . ASN A 1 85 ? -1.555 8.004 15.228 1.00 57.38 85 ASN A C 1
ATOM 694 O O . ASN A 1 85 ? -0.426 7.700 15.605 1.00 57.38 85 ASN A O 1
ATOM 698 N N . GLY A 1 86 ? -1.762 8.917 14.272 1.00 57.94 86 GLY A N 1
ATOM 699 C CA . GLY A 1 86 ? -0.690 9.772 13.745 1.00 57.94 86 GLY A CA 1
ATOM 700 C C . GLY A 1 86 ? 0.340 9.049 12.874 1.00 57.94 86 GLY A C 1
ATOM 701 O O . GLY A 1 86 ? 1.365 9.630 12.555 1.00 57.94 86 GLY A O 1
ATOM 702 N N . LYS A 1 87 ? 0.079 7.795 12.478 1.00 62.78 87 LYS A N 1
ATOM 703 C CA . LYS A 1 87 ? 0.996 6.991 11.655 1.00 62.78 87 LYS A CA 1
ATOM 704 C C . LYS A 1 87 ? 0.973 7.340 10.162 1.00 62.78 87 LYS A C 1
ATOM 706 O O . LYS A 1 87 ? 1.841 6.842 9.460 1.00 62.78 87 LYS A O 1
ATOM 711 N N . ASN A 1 88 ? -0.015 8.132 9.714 1.00 74.88 88 ASN A N 1
ATOM 712 C CA . ASN A 1 88 ? -0.295 8.557 8.329 1.00 74.88 88 ASN A CA 1
ATOM 713 C C . ASN A 1 88 ? 0.391 7.693 7.255 1.00 74.88 88 ASN A C 1
ATOM 715 O O . ASN A 1 88 ? 1.257 8.153 6.514 1.00 74.88 88 ASN A O 1
ATOM 719 N N . GLN A 1 89 ? 0.035 6.408 7.209 1.00 84.25 89 GLN A N 1
ATOM 720 C CA . GLN A 1 89 ? 0.634 5.468 6.267 1.00 84.25 89 GLN A CA 1
ATOM 721 C C . GLN A 1 89 ? -0.414 4.998 5.266 1.00 84.25 89 GLN A C 1
ATOM 723 O O . GLN A 1 89 ? -1.589 4.819 5.602 1.00 84.25 89 GLN A O 1
ATOM 728 N N . ARG A 1 90 ? 0.012 4.781 4.025 1.00 89.56 90 ARG A N 1
ATOM 729 C CA . ARG A 1 90 ? -0.837 4.223 2.969 1.00 89.56 90 ARG A CA 1
ATOM 730 C C . ARG A 1 90 ? -0.267 2.895 2.525 1.00 89.56 90 ARG A C 1
ATOM 732 O O . ARG A 1 90 ? 0.927 2.789 2.262 1.00 89.56 90 ARG A O 1
ATOM 739 N N . ARG A 1 91 ? -1.118 1.879 2.450 1.00 92.62 91 ARG A N 1
ATOM 740 C CA . ARG A 1 91 ? -0.762 0.575 1.897 1.00 92.62 91 ARG A CA 1
ATOM 741 C C . ARG A 1 91 ? -1.485 0.381 0.584 1.00 92.62 91 ARG A C 1
ATOM 743 O O . ARG A 1 91 ? -2.689 0.593 0.512 1.00 92.62 91 ARG A O 1
ATOM 750 N N . PHE A 1 92 ? -0.760 -0.071 -0.418 1.00 94.69 92 PHE A N 1
ATOM 751 C CA . PHE A 1 92 ? -1.292 -0.437 -1.713 1.00 94.69 92 PHE A CA 1
ATOM 752 C C . PHE A 1 92 ? -1.023 -1.919 -1.920 1.00 94.69 92 PHE A C 1
ATOM 754 O O . PHE A 1 92 ? 0.110 -2.380 -1.782 1.00 94.69 92 PHE A O 1
ATOM 761 N N . PHE A 1 93 ? -2.072 -2.668 -2.212 1.00 95.25 93 PHE A N 1
ATOM 762 C CA . PHE A 1 93 ? -2.017 -4.096 -2.481 1.00 95.25 93 PHE A CA 1
ATOM 763 C C . PHE A 1 93 ? -2.206 -4.293 -3.974 1.00 95.25 93 PHE A C 1
ATOM 765 O O . PHE A 1 93 ? -3.247 -3.922 -4.504 1.00 95.25 93 PHE A O 1
ATOM 772 N N . 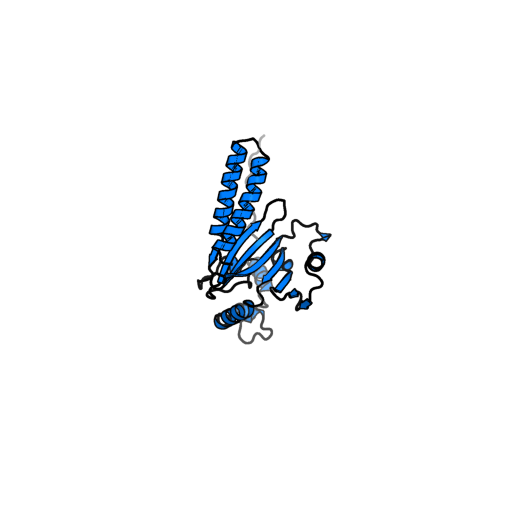PHE A 1 94 ? -1.203 -4.848 -4.640 1.00 95.62 94 PHE A N 1
ATOM 773 C CA . PHE A 1 94 ? -1.205 -5.105 -6.070 1.00 95.62 94 PHE A CA 1
ATOM 774 C C . PHE A 1 94 ? -1.528 -6.565 -6.347 1.00 95.62 94 PHE A C 1
ATOM 776 O O . PHE A 1 94 ? -0.933 -7.490 -5.782 1.00 95.62 94 PHE A O 1
ATOM 783 N N . PHE A 1 95 ? -2.464 -6.748 -7.262 1.00 95.81 95 PHE A N 1
ATOM 784 C CA . PHE A 1 95 ? -2.947 -8.032 -7.719 1.00 95.81 95 PHE A CA 1
ATOM 785 C C . PHE A 1 95 ? -2.519 -8.237 -9.164 1.00 95.81 95 PHE A C 1
ATOM 787 O O . PHE A 1 95 ? -2.502 -7.291 -9.944 1.00 95.81 95 PHE A O 1
ATOM 794 N N . TYR A 1 96 ? -2.193 -9.474 -9.504 1.00 94.06 96 TYR A N 1
ATOM 795 C CA . TYR A 1 96 ? -1.936 -9.938 -10.856 1.00 94.06 96 TYR A CA 1
ATOM 796 C C . TYR A 1 96 ? -2.780 -11.193 -11.058 1.00 94.06 96 TYR A C 1
ATOM 798 O O . TYR A 1 96 ? -2.777 -12.080 -10.201 1.00 94.06 96 TYR A O 1
ATOM 806 N N . GLU A 1 97 ? -3.595 -11.211 -12.113 1.00 90.50 97 GLU A N 1
ATOM 807 C CA . GLU A 1 97 ? -4.578 -12.280 -12.365 1.00 90.50 97 GLU A CA 1
ATOM 808 C C . GLU A 1 97 ? -5.480 -12.566 -11.146 1.00 90.50 97 GLU A C 1
ATOM 810 O O . GLU A 1 97 ? -5.784 -13.705 -10.789 1.00 90.50 97 GLU A O 1
ATOM 815 N N . GLY A 1 98 ? -5.876 -11.500 -10.443 1.00 90.19 98 GLY A N 1
ATOM 816 C CA . GLY A 1 98 ? -6.726 -11.579 -9.253 1.00 90.19 98 GLY A CA 1
ATOM 817 C C . GLY A 1 98 ? -6.030 -12.087 -7.986 1.00 90.19 98 GLY A C 1
ATOM 818 O O . GLY A 1 98 ? -6.691 -12.207 -6.952 1.00 90.19 98 GLY A O 1
ATOM 819 N N . LYS A 1 99 ? -4.716 -12.349 -8.020 1.00 93.62 99 LYS A N 1
ATOM 820 C CA . LYS A 1 99 ? -3.923 -12.791 -6.865 1.00 93.62 99 LYS A CA 1
ATOM 821 C C . LYS A 1 99 ? -2.968 -11.701 -6.395 1.00 93.62 99 LYS A C 1
ATOM 823 O O . LYS A 1 99 ? -2.248 -11.106 -7.187 1.00 93.62 99 LYS A O 1
ATOM 828 N N . LEU A 1 100 ? -2.948 -11.459 -5.089 1.00 93.75 100 LEU A N 1
ATOM 829 C CA . LEU A 1 100 ? -2.003 -10.576 -4.421 1.00 93.75 100 LEU A CA 1
ATOM 830 C C . LEU A 1 100 ? -0.584 -11.078 -4.677 1.00 93.75 100 LEU A C 1
ATOM 832 O O . LEU A 1 100 ? -0.272 -12.213 -4.316 1.00 93.75 100 LEU A O 1
ATOM 836 N N . TRP A 1 101 ? 0.249 -10.221 -5.255 1.00 94.62 101 TRP A N 1
ATOM 837 C CA . TRP A 1 101 ? 1.658 -10.525 -5.511 1.00 94.62 101 TRP A CA 1
ATOM 838 C C . TRP A 1 101 ? 2.597 -9.457 -4.956 1.00 94.62 101 TRP A C 1
ATOM 840 O O . TRP A 1 101 ? 3.776 -9.728 -4.765 1.00 94.62 101 TRP A O 1
ATOM 850 N N . LYS A 1 102 ? 2.097 -8.245 -4.691 1.00 95.06 102 LYS A N 1
ATOM 851 C CA . LYS A 1 102 ? 2.917 -7.152 -4.177 1.00 95.06 102 LYS A CA 1
ATOM 852 C C . LYS A 1 102 ? 2.152 -6.260 -3.209 1.00 95.06 102 LYS A C 1
ATOM 854 O O . LYS A 1 102 ? 0.973 -5.983 -3.387 1.00 95.06 102 LYS A O 1
ATOM 859 N N . MET A 1 103 ? 2.850 -5.770 -2.197 1.00 95.00 103 MET A N 1
ATOM 860 C CA . MET A 1 103 ? 2.399 -4.742 -1.273 1.00 95.00 103 MET A CA 1
ATOM 861 C C . MET A 1 103 ? 3.389 -3.577 -1.298 1.00 95.00 103 MET A C 1
ATOM 863 O O . MET A 1 103 ? 4.591 -3.772 -1.171 1.00 95.00 103 MET A O 1
ATOM 867 N N . PHE A 1 104 ? 2.880 -2.358 -1.410 1.00 94.69 104 PHE A N 1
ATOM 868 C CA . PHE A 1 104 ? 3.645 -1.123 -1.289 1.00 94.69 104 PHE A CA 1
ATOM 869 C C . PHE A 1 104 ? 3.152 -0.365 -0.064 1.00 94.69 104 PHE A C 1
ATOM 871 O O . PHE A 1 104 ? 1.961 -0.098 0.073 1.00 94.69 104 PHE A O 1
ATOM 878 N N . VAL A 1 105 ? 4.054 0.000 0.833 1.00 92.44 105 VAL A N 1
ATOM 879 C CA . VAL A 1 105 ? 3.759 0.782 2.030 1.00 92.44 105 VAL A CA 1
ATOM 880 C C . VAL A 1 105 ? 4.438 2.131 1.887 1.00 92.44 105 VAL A C 1
ATOM 882 O O . VAL A 1 105 ? 5.660 2.211 1.901 1.00 92.44 105 VAL A O 1
ATOM 885 N N . SER A 1 106 ? 3.634 3.180 1.764 1.00 91.12 106 SER A N 1
ATOM 886 C CA . SER A 1 106 ? 4.062 4.571 1.838 1.00 91.12 106 SER A CA 1
ATOM 887 C C . SER A 1 106 ? 4.001 5.042 3.284 1.00 91.12 106 SER A C 1
ATOM 889 O O . SER A 1 106 ? 2.925 5.047 3.889 1.00 91.12 106 SER A O 1
ATOM 891 N N . LEU A 1 107 ? 5.136 5.486 3.808 1.00 87.62 107 LEU A N 1
ATOM 892 C CA . LEU A 1 107 ? 5.246 6.200 5.071 1.00 87.62 107 LEU A CA 1
ATOM 893 C C . LEU A 1 107 ? 5.411 7.690 4.776 1.00 87.62 107 LEU A C 1
ATOM 895 O O . LEU A 1 107 ? 6.419 8.094 4.195 1.00 87.62 107 LEU A O 1
ATOM 899 N N . ASP A 1 108 ? 4.432 8.491 5.186 1.00 83.00 108 ASP A N 1
ATOM 900 C CA . ASP A 1 108 ? 4.573 9.944 5.195 1.00 83.00 108 ASP A CA 1
ATOM 901 C C . ASP A 1 108 ? 5.618 10.328 6.249 1.00 83.00 108 ASP A C 1
ATOM 903 O O . ASP A 1 108 ? 5.471 9.977 7.421 1.00 83.00 108 ASP A O 1
ATOM 907 N N . VAL A 1 109 ? 6.691 11.014 5.847 1.00 81.62 109 VAL A N 1
ATOM 908 C CA . VAL A 1 109 ? 7.735 11.421 6.795 1.00 81.62 109 VAL A CA 1
ATOM 909 C C . VAL A 1 109 ? 7.424 12.739 7.491 1.00 81.62 109 VAL A C 1
ATOM 911 O O . VAL A 1 109 ? 8.144 13.107 8.415 1.00 81.62 109 VAL A O 1
ATOM 914 N N . SER A 1 110 ? 6.351 13.443 7.120 1.00 77.31 110 SER A N 1
ATOM 915 C CA . SER A 1 110 ? 5.926 14.684 7.779 1.00 77.31 110 SER A CA 1
ATOM 916 C C . SER A 1 110 ? 5.645 14.491 9.273 1.00 77.31 110 SER A C 1
ATOM 918 O O . SER A 1 110 ? 5.911 15.399 10.060 1.00 77.31 110 SER A O 1
ATOM 920 N N . ILE A 1 111 ? 5.204 13.289 9.664 1.00 76.12 111 ILE A N 1
ATOM 921 C CA . ILE A 1 111 ? 4.928 12.893 11.054 1.00 76.12 111 ILE A CA 1
ATOM 922 C C . ILE A 1 111 ? 6.200 12.628 11.871 1.00 76.12 111 ILE A C 1
ATOM 924 O O . ILE A 1 111 ? 6.133 12.514 13.095 1.00 76.12 111 ILE A O 1
ATOM 928 N N . LEU A 1 112 ? 7.346 12.449 11.207 1.00 77.50 112 LEU A N 1
ATOM 929 C CA . LEU A 1 112 ? 8.608 12.141 11.866 1.00 77.50 112 LEU A CA 1
ATOM 930 C C . LEU A 1 112 ? 9.323 13.435 12.287 1.00 77.50 112 LEU A C 1
ATOM 932 O O . LEU A 1 112 ? 9.229 14.445 11.591 1.00 77.50 112 LEU A O 1
ATOM 936 N N . PRO A 1 113 ? 10.079 13.417 13.396 1.00 81.62 113 PRO A N 1
ATOM 937 C CA . PRO A 1 113 ? 11.031 14.477 13.724 1.00 81.62 113 PRO A CA 1
ATOM 938 C C . PRO A 1 113 ? 12.029 14.718 12.582 1.00 81.62 113 PRO A C 1
ATOM 940 O O . PRO A 1 113 ? 12.420 13.768 11.905 1.00 81.62 113 PRO A O 1
ATOM 943 N N . GLU A 1 114 ? 12.439 15.970 12.359 1.00 80.62 114 GLU A N 1
ATOM 944 C CA . GLU A 1 114 ? 13.287 16.381 11.224 1.00 80.62 114 GLU A CA 1
ATOM 945 C C . GLU A 1 114 ? 14.619 15.615 11.155 1.00 80.62 114 GLU A C 1
ATOM 947 O O . GLU A 1 114 ? 15.027 15.171 10.084 1.00 80.62 114 GLU A O 1
ATOM 952 N N . ASP A 1 115 ? 15.225 15.324 12.308 1.00 80.81 115 ASP A N 1
ATOM 953 C CA . ASP A 1 115 ? 16.437 14.507 12.455 1.00 80.81 115 ASP A CA 1
ATOM 954 C C . ASP A 1 115 ? 16.260 13.049 11.992 1.00 80.81 115 ASP A C 1
ATOM 956 O O . ASP A 1 115 ? 17.239 12.356 11.714 1.00 80.81 115 ASP A O 1
ATOM 960 N N . LYS A 1 116 ? 15.013 12.583 11.866 1.00 79.44 116 LYS A N 1
ATOM 961 C CA . LYS A 1 116 ? 14.640 11.222 11.448 1.00 79.44 116 LYS A CA 1
ATOM 962 C C . LYS A 1 116 ? 14.032 11.166 10.048 1.00 79.44 116 LYS A C 1
ATOM 964 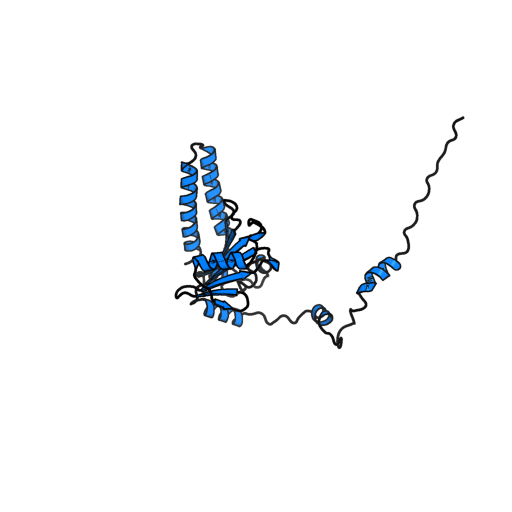O O . LYS A 1 116 ? 13.743 10.070 9.563 1.00 79.44 116 LYS A O 1
ATOM 969 N N . LYS A 1 117 ? 13.861 12.310 9.374 1.00 83.12 117 LYS A N 1
ATOM 970 C CA . LYS A 1 117 ? 13.355 12.407 7.991 1.00 83.12 117 LYS A CA 1
ATOM 971 C C . LYS A 1 117 ? 14.451 12.116 6.967 1.00 83.12 117 LYS A C 1
ATOM 973 O O . LYS A 1 117 ? 14.737 12.923 6.090 1.00 83.12 117 LYS A O 1
ATOM 978 N N . ASN A 1 118 ? 15.108 10.970 7.085 1.00 83.44 118 ASN A N 1
ATOM 979 C CA . ASN A 1 118 ? 16.164 10.600 6.153 1.00 83.44 118 ASN A CA 1
ATOM 980 C C . ASN A 1 118 ? 16.176 9.096 5.870 1.00 83.44 118 ASN A C 1
ATOM 982 O O . ASN A 1 118 ? 15.739 8.265 6.673 1.00 83.44 118 ASN A O 1
ATOM 986 N N . PHE A 1 119 ? 16.707 8.750 4.698 1.00 84.06 119 PHE A N 1
ATOM 987 C CA . PHE A 1 119 ? 16.780 7.368 4.243 1.00 84.06 119 PHE A CA 1
ATOM 988 C C . PHE A 1 119 ? 17.688 6.500 5.129 1.00 84.06 119 PHE A C 1
ATOM 990 O O . PHE A 1 119 ? 17.447 5.303 5.260 1.00 84.06 119 PHE A O 1
ATOM 997 N N . ALA A 1 120 ? 18.690 7.083 5.798 1.00 84.62 120 ALA A N 1
ATOM 998 C CA . ALA A 1 120 ? 19.592 6.345 6.682 1.00 84.62 120 ALA A CA 1
ATOM 999 C C . ALA A 1 120 ? 18.888 5.848 7.959 1.00 84.62 120 ALA A C 1
ATOM 1001 O O . ALA A 1 120 ? 19.062 4.695 8.354 1.00 84.62 120 ALA A O 1
ATOM 1002 N N . THR A 1 121 ? 18.035 6.670 8.576 1.00 84.50 121 THR A N 1
ATOM 1003 C CA . THR A 1 121 ? 17.196 6.262 9.709 1.00 84.50 121 THR A CA 1
ATOM 1004 C C . THR A 1 121 ? 16.223 5.172 9.283 1.00 84.50 121 THR A C 1
ATOM 1006 O O . THR A 1 121 ? 16.093 4.160 9.969 1.00 84.50 121 THR A O 1
ATOM 1009 N N . PHE A 1 122 ? 15.582 5.332 8.124 1.00 84.50 122 PHE A N 1
ATOM 1010 C CA . PHE A 1 122 ? 14.679 4.315 7.589 1.00 84.50 122 PHE A CA 1
ATOM 1011 C C . PHE A 1 122 ? 15.383 2.984 7.348 1.00 84.50 122 PHE A C 1
ATOM 1013 O O . PHE A 1 122 ? 14.905 1.945 7.804 1.00 84.50 122 PHE A O 1
ATOM 1020 N N . ARG A 1 123 ? 16.553 3.030 6.703 1.00 84.00 123 ARG A N 1
ATOM 1021 C CA . ARG A 1 123 ? 17.442 1.887 6.519 1.00 84.00 123 ARG A CA 1
ATOM 1022 C C . ARG A 1 123 ? 17.723 1.192 7.843 1.00 84.00 123 ARG A C 1
ATOM 1024 O O . ARG A 1 123 ? 17.472 0.001 7.939 1.00 84.00 123 ARG A O 1
ATOM 1031 N N . SER A 1 124 ? 18.183 1.925 8.855 1.00 85.69 124 SER A N 1
ATOM 1032 C CA . SER A 1 124 ? 18.528 1.351 10.159 1.00 85.69 124 SER A CA 1
ATOM 1033 C C . SER A 1 124 ? 17.334 0.644 10.812 1.00 85.69 124 SER A C 1
ATOM 1035 O O . SER A 1 124 ? 17.471 -0.466 11.326 1.00 85.69 124 SER A O 1
ATOM 1037 N N . VAL A 1 125 ? 16.136 1.233 10.730 1.00 85.00 125 VAL A N 1
ATOM 1038 C CA . VAL A 1 125 ? 14.909 0.610 11.252 1.00 85.00 125 VAL A CA 1
ATOM 1039 C C . VAL A 1 125 ? 14.535 -0.649 10.466 1.00 85.00 125 VAL A C 1
ATOM 1041 O O . VAL A 1 125 ? 14.077 -1.621 11.067 1.00 85.00 125 VAL A O 1
ATOM 1044 N N . MET A 1 126 ? 14.698 -0.650 9.139 1.00 86.19 126 MET A N 1
ATOM 1045 C CA . MET A 1 126 ? 14.420 -1.832 8.318 1.00 86.19 126 MET A CA 1
ATOM 1046 C C . MET A 1 126 ? 15.462 -2.932 8.533 1.00 86.19 126 MET A C 1
ATOM 1048 O O . MET A 1 126 ? 15.077 -4.087 8.685 1.00 86.19 126 MET A O 1
ATOM 1052 N N . GLU A 1 127 ? 16.747 -2.593 8.637 1.00 86.88 127 GLU A N 1
ATOM 1053 C CA . GLU A 1 127 ? 17.817 -3.552 8.928 1.00 86.88 127 GLU A CA 1
ATOM 1054 C C . GLU A 1 127 ? 17.648 -4.189 10.312 1.00 86.88 127 GLU A C 1
ATOM 1056 O O . GLU A 1 127 ? 17.865 -5.386 10.476 1.00 86.88 127 GLU A O 1
ATOM 1061 N N . GLY A 1 128 ? 17.153 -3.434 11.298 1.00 85.00 128 GLY A N 1
ATOM 1062 C CA . GLY A 1 128 ? 16.784 -3.991 12.601 1.00 85.00 128 GLY A CA 1
ATOM 1063 C C . GLY A 1 128 ? 15.618 -4.991 12.553 1.00 85.00 128 GLY A C 1
ATOM 1064 O O . GLY A 1 128 ? 15.472 -5.790 13.473 1.00 85.00 128 GLY A O 1
ATOM 1065 N N . LYS A 1 129 ? 14.782 -4.961 11.505 1.00 84.25 129 LYS A N 1
ATOM 1066 C CA . LYS A 1 129 ? 13.621 -5.857 11.345 1.00 84.25 129 LYS A CA 1
ATOM 1067 C C . LYS A 1 129 ? 13.888 -7.044 10.428 1.00 84.25 129 LYS A C 1
ATOM 1069 O O . LYS A 1 129 ? 13.432 -8.141 10.726 1.00 84.25 129 LYS A O 1
ATOM 1074 N N . TYR A 1 130 ? 14.568 -6.809 9.311 1.00 84.69 130 TYR A N 1
ATOM 1075 C CA . TYR A 1 130 ? 14.787 -7.794 8.250 1.00 84.69 130 TYR A CA 1
ATOM 1076 C C . TYR A 1 130 ? 16.232 -8.305 8.192 1.00 84.69 130 TYR A C 1
ATOM 1078 O O . TYR A 1 130 ? 16.527 -9.198 7.405 1.00 84.69 130 TYR A O 1
ATOM 1086 N N . GLY A 1 131 ? 17.131 -7.768 9.020 1.00 86.19 131 GLY A N 1
ATOM 1087 C CA . GLY A 1 131 ? 18.563 -8.045 8.951 1.00 86.19 131 GLY A CA 1
ATOM 1088 C C . GLY A 1 131 ? 19.293 -7.143 7.947 1.00 86.19 131 GLY A C 1
ATOM 1089 O O . GLY A 1 131 ? 18.690 -6.241 7.362 1.00 86.19 131 GLY A O 1
ATOM 1090 N N . PRO A 1 132 ? 20.606 -7.338 7.747 1.00 86.25 132 PRO A N 1
ATOM 1091 C CA . PRO A 1 132 ? 21.365 -6.577 6.756 1.00 86.25 132 PRO A CA 1
ATOM 1092 C C . PRO A 1 132 ? 20.789 -6.810 5.352 1.00 86.25 132 PRO A C 1
ATOM 1094 O O . PRO A 1 132 ? 20.561 -7.950 4.958 1.00 86.25 132 PRO A O 1
ATOM 1097 N N . GLY A 1 133 ? 20.523 -5.726 4.620 1.00 84.69 133 GLY A N 1
ATOM 1098 C CA . GLY A 1 133 ? 20.006 -5.783 3.250 1.00 84.69 133 GLY A CA 1
ATOM 1099 C C . GLY A 1 133 ? 21.086 -5.506 2.207 1.00 84.69 133 GLY A C 1
ATOM 1100 O O . GLY A 1 133 ? 22.046 -4.776 2.468 1.00 84.69 133 GLY A O 1
ATOM 1101 N N . ASP A 1 134 ? 20.895 -6.042 1.007 1.00 87.69 134 ASP A N 1
ATOM 1102 C CA . ASP A 1 134 ? 21.755 -5.801 -0.147 1.00 87.69 134 ASP A CA 1
ATOM 1103 C C . ASP A 1 134 ? 21.490 -4.407 -0.716 1.00 87.69 134 ASP A C 1
ATOM 1105 O O . ASP A 1 134 ? 20.346 -4.032 -0.983 1.00 87.69 134 ASP A O 1
ATOM 1109 N N . VAL A 1 135 ? 22.542 -3.620 -0.934 1.00 85.62 135 VAL A N 1
ATOM 1110 C CA . VAL A 1 135 ? 22.408 -2.290 -1.539 1.00 85.62 135 VAL A CA 1
ATOM 1111 C C . VAL A 1 135 ? 22.587 -2.399 -3.050 1.00 85.62 135 VAL A C 1
ATOM 1113 O O . VAL A 1 135 ? 23.694 -2.604 -3.541 1.00 85.62 135 VAL A O 1
ATOM 1116 N N . GLU A 1 136 ? 21.508 -2.191 -3.801 1.00 82.81 136 GLU A N 1
ATOM 1117 C CA . GLU A 1 136 ? 21.500 -2.230 -5.265 1.00 82.81 136 GLU A CA 1
ATOM 1118 C C . GLU A 1 136 ? 20.882 -0.952 -5.837 1.00 82.81 136 GLU A C 1
ATOM 1120 O O . GLU A 1 136 ? 19.730 -0.618 -5.563 1.00 82.81 136 GLU A O 1
ATOM 1125 N N . ARG A 1 137 ? 21.641 -0.224 -6.670 1.00 75.31 137 ARG A N 1
ATOM 1126 C CA . ARG A 1 137 ? 21.171 0.978 -7.398 1.00 75.31 137 ARG A CA 1
ATOM 1127 C C . ARG A 1 137 ? 20.455 2.012 -6.505 1.00 75.31 137 ARG A C 1
ATOM 1129 O O . ARG A 1 137 ? 19.439 2.582 -6.897 1.00 75.31 137 ARG A O 1
ATOM 1136 N N . GLY A 1 138 ? 20.970 2.241 -5.294 1.00 72.69 138 GLY A N 1
ATOM 1137 C CA . GLY A 1 138 ? 20.386 3.193 -4.337 1.00 72.69 138 GLY A CA 1
ATOM 1138 C C . GLY A 1 138 ? 19.115 2.697 -3.638 1.00 72.69 138 GLY A C 1
ATOM 1139 O O . GLY A 1 138 ? 18.412 3.488 -3.016 1.00 72.69 138 GLY A O 1
ATOM 1140 N N . ARG A 1 139 ? 18.812 1.401 -3.731 1.00 81.94 139 ARG A N 1
ATOM 1141 C CA . ARG A 1 139 ? 17.746 0.716 -2.993 1.00 81.94 139 ARG A CA 1
ATOM 1142 C C . ARG A 1 139 ? 18.368 -0.325 -2.080 1.00 81.94 139 ARG A C 1
ATOM 1144 O O . ARG A 1 139 ? 19.481 -0.783 -2.325 1.00 81.94 139 ARG A O 1
ATOM 1151 N N . ILE A 1 140 ? 17.641 -0.688 -1.036 1.00 87.31 140 ILE A N 1
ATOM 1152 C CA . ILE A 1 140 ? 18.044 -1.759 -0.122 1.00 87.31 140 ILE A CA 1
ATOM 1153 C C . ILE A 1 140 ? 17.078 -2.899 -0.327 1.00 87.31 140 ILE A C 1
ATOM 1155 O O . ILE A 1 140 ? 15.874 -2.653 -0.323 1.00 87.31 140 ILE A O 1
ATOM 1159 N N . ILE A 1 141 ? 17.599 -4.097 -0.540 1.00 90.50 141 ILE A N 1
ATOM 1160 C CA . ILE A 1 141 ? 16.833 -5.280 -0.897 1.00 90.50 141 ILE A CA 1
ATOM 1161 C C . ILE A 1 141 ? 17.082 -6.355 0.158 1.00 90.50 141 ILE A C 1
ATOM 1163 O O . ILE A 1 141 ? 18.219 -6.657 0.503 1.00 90.50 141 ILE A O 1
ATOM 1167 N N . TRP A 1 142 ? 16.008 -6.946 0.657 1.00 90.88 142 TRP A N 1
ATOM 1168 C CA . TRP A 1 142 ? 16.027 -8.118 1.518 1.00 90.88 142 TRP A CA 1
ATOM 1169 C C . TRP A 1 142 ? 15.366 -9.256 0.765 1.00 90.88 142 TRP A C 1
ATOM 1171 O O . TRP A 1 142 ? 14.195 -9.163 0.392 1.00 90.88 142 TRP A O 1
ATOM 1181 N N . ARG A 1 143 ? 16.120 -10.324 0.526 1.00 89.44 143 ARG A N 1
ATOM 1182 C CA . ARG A 1 143 ? 15.637 -11.501 -0.192 1.00 89.44 143 ARG A CA 1
ATOM 1183 C C . ARG A 1 143 ? 15.393 -12.625 0.795 1.00 89.44 143 ARG A C 1
ATOM 1185 O O . ARG A 1 143 ? 16.245 -12.923 1.627 1.00 89.44 143 ARG A O 1
ATOM 1192 N N . THR A 1 144 ? 14.226 -13.236 0.688 1.00 82.56 144 THR A N 1
ATOM 1193 C CA . THR A 1 144 ? 13.870 -14.466 1.394 1.00 82.56 144 THR A CA 1
ATOM 1194 C C . THR A 1 144 ? 13.404 -15.501 0.370 1.00 82.56 144 THR A C 1
ATOM 1196 O O . THR A 1 144 ? 13.166 -15.162 -0.791 1.00 82.56 144 THR A O 1
ATOM 1199 N N . ASP A 1 145 ? 13.229 -16.751 0.794 1.00 77.75 145 ASP A N 1
ATOM 1200 C CA . ASP A 1 145 ? 12.739 -17.831 -0.079 1.00 77.75 145 ASP A CA 1
ATOM 1201 C C . ASP A 1 145 ? 11.277 -17.630 -0.537 1.00 77.75 145 ASP A C 1
ATOM 1203 O O . ASP A 1 145 ? 10.797 -18.279 -1.477 1.00 77.75 145 ASP A O 1
ATOM 1207 N N . GLU A 1 146 ? 10.546 -16.741 0.141 1.00 78.88 146 GLU A N 1
ATOM 1208 C CA . GLU A 1 146 ? 9.117 -16.501 -0.075 1.00 78.88 146 GLU A CA 1
ATOM 1209 C C . GLU A 1 146 ? 8.828 -15.129 -0.692 1.00 78.88 146 GLU A C 1
ATOM 1211 O O . GLU A 1 146 ? 7.946 -15.008 -1.541 1.00 78.88 146 GLU A O 1
ATOM 1216 N N . PHE A 1 147 ? 9.568 -14.095 -0.295 1.00 87.69 147 PHE A N 1
ATOM 1217 C CA . PHE A 1 147 ? 9.353 -12.726 -0.754 1.00 87.69 147 PHE A CA 1
ATOM 1218 C C . PHE A 1 147 ? 10.655 -11.930 -0.869 1.00 87.69 147 PHE A C 1
ATOM 1220 O O . PHE A 1 147 ? 11.638 -12.174 -0.167 1.00 87.69 147 PHE A O 1
ATOM 1227 N N . GLU A 1 148 ? 10.624 -10.912 -1.719 1.00 91.06 148 GLU A N 1
ATOM 1228 C CA . GLU A 1 148 ? 11.626 -9.855 -1.771 1.00 91.06 148 GLU A CA 1
ATOM 1229 C C . GLU A 1 148 ? 11.027 -8.579 -1.175 1.00 91.06 148 GLU A C 1
ATOM 1231 O O . GLU A 1 148 ? 9.928 -8.163 -1.541 1.00 91.06 148 GLU A O 1
ATOM 1236 N N . ALA A 1 149 ? 11.738 -7.947 -0.248 1.00 91.44 149 ALA A N 1
ATOM 1237 C CA . ALA A 1 149 ? 11.400 -6.626 0.254 1.00 91.44 149 ALA A CA 1
ATOM 1238 C C . ALA A 1 149 ? 12.425 -5.607 -0.242 1.00 91.44 149 ALA A C 1
ATOM 1240 O O . ALA A 1 149 ? 13.619 -5.882 -0.245 1.00 91.44 149 ALA A O 1
ATOM 1241 N N . ARG A 1 150 ? 11.987 -4.406 -0.624 1.00 91.50 150 ARG A N 1
ATOM 1242 C CA . ARG A 1 150 ? 12.873 -3.314 -1.028 1.00 91.50 150 ARG A CA 1
ATOM 1243 C C . ARG A 1 150 ? 12.466 -1.971 -0.441 1.00 91.50 150 ARG A C 1
ATOM 1245 O O . ARG A 1 150 ? 11.299 -1.584 -0.489 1.00 91.50 150 ARG A O 1
ATOM 1252 N N . ALA A 1 151 ? 13.446 -1.240 0.073 1.00 90.12 151 ALA A N 1
ATOM 1253 C CA . ALA A 1 151 ? 13.298 0.141 0.510 1.00 90.12 151 ALA A CA 1
ATOM 1254 C C . ALA A 1 151 ? 13.557 1.098 -0.658 1.00 90.12 151 ALA A C 1
ATOM 1256 O O . ALA A 1 151 ? 14.546 0.955 -1.383 1.00 90.12 151 ALA A O 1
ATOM 1257 N N . ILE A 1 152 ? 12.683 2.090 -0.816 1.00 87.50 152 ILE A N 1
ATOM 1258 C CA . ILE A 1 152 ? 12.773 3.114 -1.855 1.00 87.50 152 ILE A CA 1
ATOM 1259 C C . ILE A 1 152 ? 12.733 4.489 -1.198 1.00 87.50 152 ILE A C 1
ATOM 1261 O O . ILE A 1 152 ? 11.815 4.805 -0.437 1.00 87.50 152 ILE A O 1
ATOM 1265 N N . ASP A 1 153 ? 13.711 5.316 -1.548 1.00 88.38 153 ASP A N 1
ATOM 1266 C CA . ASP A 1 153 ? 13.687 6.739 -1.248 1.00 88.38 153 ASP A CA 1
ATOM 1267 C C . ASP A 1 153 ? 12.779 7.463 -2.256 1.00 88.38 153 ASP A C 1
ATOM 1269 O O . ASP A 1 153 ? 13.055 7.494 -3.459 1.00 88.38 153 ASP A O 1
ATOM 1273 N N . LYS A 1 154 ? 11.665 8.010 -1.763 1.00 87.00 154 LYS A N 1
ATOM 1274 C CA . LYS A 1 154 ? 10.728 8.849 -2.522 1.00 87.00 154 LYS A CA 1
ATOM 1275 C C . LYS A 1 154 ? 10.658 10.268 -1.932 1.00 87.00 154 LYS A C 1
ATOM 1277 O O . LYS A 1 154 ? 9.765 11.025 -2.308 1.00 87.00 154 LYS A O 1
ATOM 1282 N N . LEU A 1 155 ? 11.603 10.657 -1.062 1.00 85.50 155 LEU A N 1
ATOM 1283 C CA . LEU A 1 155 ? 11.582 11.936 -0.341 1.00 85.50 155 LEU A CA 1
ATOM 1284 C C . LEU A 1 155 ? 11.542 13.127 -1.300 1.00 85.50 155 LEU A C 1
ATOM 1286 O O . LEU A 1 155 ? 10.684 13.985 -1.171 1.00 85.50 155 LEU A O 1
ATOM 1290 N N . LYS A 1 156 ? 12.398 13.134 -2.329 1.00 83.56 156 LYS A N 1
ATOM 1291 C CA . LYS A 1 156 ? 12.507 14.261 -3.276 1.00 83.56 156 LYS A CA 1
ATOM 1292 C C . LYS A 1 156 ? 11.245 14.533 -4.100 1.00 83.56 156 LYS A C 1
ATOM 1294 O O . LYS A 1 156 ? 11.107 15.630 -4.626 1.00 83.56 156 LYS A O 1
ATOM 1299 N N . SER A 1 157 ? 10.386 13.532 -4.274 1.00 82.94 157 SER A N 1
ATOM 1300 C CA . SER A 1 157 ? 9.217 13.621 -5.158 1.00 82.94 157 SER A CA 1
ATOM 1301 C C . SER A 1 157 ? 7.897 13.640 -4.391 1.00 82.94 157 SER A C 1
ATOM 1303 O O . SER A 1 157 ? 6.936 14.225 -4.877 1.00 82.94 157 SER A O 1
ATOM 1305 N N . TYR A 1 158 ? 7.834 12.996 -3.221 1.00 83.12 158 TYR A N 1
ATOM 1306 C CA . TYR A 1 158 ? 6.584 12.772 -2.489 1.00 83.12 158 TYR A CA 1
ATOM 1307 C C . TYR A 1 158 ? 6.700 12.966 -0.970 1.00 83.12 158 TYR A C 1
ATOM 1309 O O . TYR A 1 158 ? 5.759 12.601 -0.270 1.00 83.12 158 TYR A O 1
ATOM 1317 N N . ASP A 1 159 ? 7.831 13.462 -0.448 1.00 85.56 159 ASP A N 1
ATOM 1318 C CA . ASP A 1 159 ? 8.085 13.590 0.999 1.00 85.56 159 ASP A CA 1
ATOM 1319 C C . ASP A 1 159 ? 7.727 12.310 1.778 1.00 85.56 159 ASP A C 1
ATOM 1321 O O . ASP A 1 159 ? 7.139 12.321 2.862 1.00 85.56 159 ASP A O 1
ATOM 1325 N N . ALA A 1 160 ? 8.067 11.165 1.187 1.00 86.56 160 ALA A N 1
ATOM 1326 C CA . ALA A 1 160 ? 7.685 9.862 1.699 1.00 86.56 160 ALA A CA 1
ATOM 1327 C C . ALA A 1 160 ? 8.798 8.833 1.518 1.00 86.56 160 ALA A C 1
ATOM 1329 O O . ALA A 1 160 ? 9.628 8.905 0.610 1.00 86.56 160 ALA A O 1
ATOM 1330 N N . LEU A 1 161 ? 8.776 7.835 2.390 1.00 89.00 161 LEU A N 1
ATOM 1331 C CA . LEU A 1 161 ? 9.608 6.645 2.297 1.00 89.00 161 LEU A CA 1
ATOM 1332 C C . LEU A 1 161 ? 8.723 5.458 1.956 1.00 89.00 161 LEU A C 1
ATOM 1334 O O . LEU A 1 161 ? 7.622 5.326 2.492 1.00 89.00 161 LEU A O 1
ATOM 1338 N N . ALA A 1 162 ? 9.201 4.587 1.075 1.00 90.38 162 ALA A N 1
ATOM 1339 C CA . ALA A 1 162 ? 8.420 3.454 0.614 1.00 90.38 162 ALA A CA 1
ATOM 1340 C C . ALA A 1 162 ? 9.103 2.123 0.935 1.00 90.38 162 ALA A C 1
ATOM 1342 O O . ALA A 1 162 ? 10.310 1.958 0.753 1.00 90.38 162 ALA A O 1
ATOM 1343 N N . LEU A 1 163 ? 8.302 1.157 1.381 1.00 91.12 163 LEU A N 1
ATOM 1344 C CA . LEU A 1 163 ? 8.676 -0.249 1.483 1.00 91.12 163 LEU A CA 1
ATOM 1345 C C . LEU A 1 163 ? 7.826 -1.043 0.501 1.00 91.12 163 LEU A C 1
ATOM 1347 O O . LEU A 1 163 ? 6.600 -1.006 0.575 1.00 91.12 163 LEU A O 1
ATOM 1351 N N . VAL A 1 164 ? 8.464 -1.795 -0.380 1.00 93.38 164 VAL A N 1
ATOM 1352 C CA . VAL A 1 164 ? 7.781 -2.719 -1.283 1.00 93.38 164 VAL A CA 1
ATOM 1353 C C . VAL A 1 164 ? 8.096 -4.135 -0.862 1.00 93.38 164 VAL A C 1
ATOM 1355 O O . VAL A 1 164 ? 9.242 -4.428 -0.561 1.00 93.38 164 VAL A O 1
ATOM 1358 N N . ILE A 1 165 ? 7.088 -4.994 -0.826 1.00 92.88 165 ILE A N 1
ATOM 1359 C CA . ILE A 1 165 ? 7.212 -6.422 -0.554 1.00 92.88 165 ILE A CA 1
ATOM 1360 C C . ILE A 1 165 ? 6.530 -7.146 -1.703 1.00 92.88 165 ILE A C 1
ATOM 1362 O O . ILE A 1 165 ? 5.361 -6.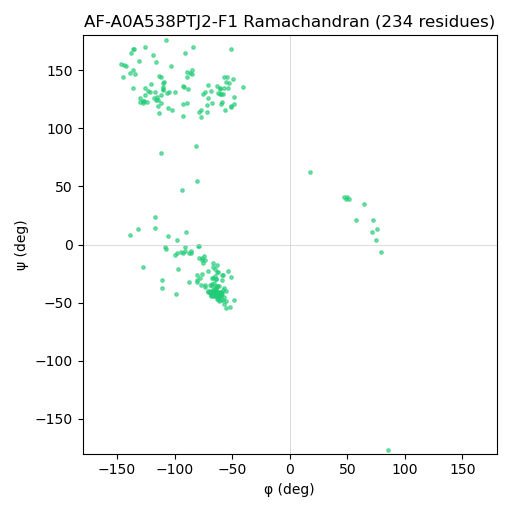883 -1.975 1.00 92.88 165 ILE A O 1
ATOM 1366 N N . GLU A 1 166 ? 7.242 -8.021 -2.391 1.00 93.56 166 GLU A N 1
ATOM 1367 C CA . GLU A 1 166 ? 6.765 -8.704 -3.589 1.00 93.56 166 GLU A CA 1
ATOM 1368 C C . GLU A 1 166 ? 7.080 -10.200 -3.547 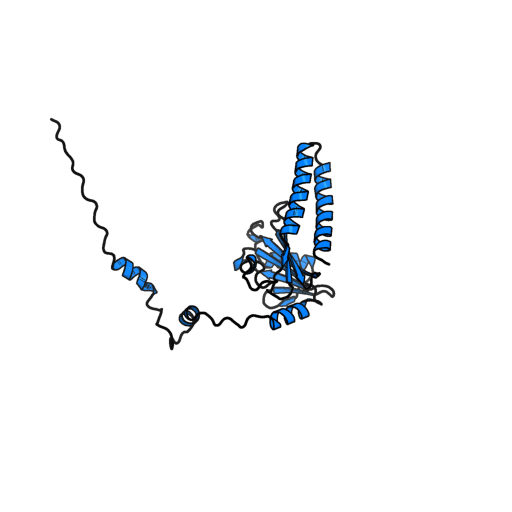1.00 93.56 166 GLU A C 1
ATOM 1370 O O . GLU A 1 166 ? 8.088 -10.629 -2.990 1.00 93.56 166 GLU A O 1
ATOM 1375 N N . ASP A 1 167 ? 6.194 -11.001 -4.132 1.00 92.12 167 ASP A N 1
ATOM 1376 C CA . ASP A 1 167 ? 6.400 -12.430 -4.325 1.00 92.12 167 ASP A CA 1
ATOM 1377 C C . ASP A 1 167 ? 7.450 -12.634 -5.425 1.00 92.12 167 ASP A C 1
ATOM 1379 O O . ASP A 1 167 ? 7.236 -12.310 -6.604 1.00 92.12 167 ASP A O 1
ATOM 1383 N N . ALA A 1 168 ? 8.598 -13.182 -5.029 1.00 88.06 168 ALA A N 1
ATOM 1384 C CA . ALA A 1 168 ? 9.740 -13.391 -5.910 1.00 88.06 168 ALA A CA 1
ATOM 1385 C C . ALA A 1 168 ? 9.429 -14.355 -7.071 1.00 88.06 168 ALA A C 1
ATOM 1387 O O . ALA A 1 168 ? 10.071 -14.282 -8.119 1.00 88.06 168 ALA A O 1
ATOM 1388 N N . ARG A 1 169 ? 8.426 -15.232 -6.924 1.00 89.56 169 ARG A N 1
ATOM 1389 C CA . ARG A 1 169 ? 8.035 -16.235 -7.930 1.00 89.56 169 ARG A CA 1
ATOM 1390 C C . ARG A 1 169 ? 7.161 -15.634 -9.025 1.00 89.56 169 ARG A C 1
ATOM 1392 O O . ARG A 1 169 ? 7.219 -16.070 -10.173 1.00 89.56 169 ARG A O 1
ATOM 1399 N N . VAL A 1 170 ? 6.350 -14.639 -8.671 1.00 90.19 170 VAL A N 1
ATOM 1400 C CA . VAL A 1 170 ? 5.403 -13.983 -9.588 1.00 90.19 170 VAL A CA 1
ATOM 1401 C C . VAL A 1 170 ? 6.068 -12.834 -10.345 1.00 90.19 170 VAL A C 1
ATOM 1403 O O . VAL A 1 170 ? 5.758 -12.601 -11.515 1.00 90.19 170 VAL A O 1
ATOM 1406 N N . ARG A 1 171 ? 7.032 -12.149 -9.719 1.00 89.56 171 ARG A N 1
ATOM 1407 C CA . ARG A 1 171 ? 7.718 -10.985 -10.297 1.00 89.56 171 ARG A CA 1
ATOM 1408 C C . ARG A 1 171 ? 8.224 -11.194 -11.736 1.00 89.56 171 ARG A C 1
ATOM 1410 O O . ARG A 1 171 ? 7.939 -10.317 -12.551 1.00 89.56 171 ARG A O 1
ATOM 1417 N N . PRO A 1 172 ? 8.918 -12.291 -12.108 1.00 90.31 172 PRO A N 1
ATOM 1418 C CA . PRO A 1 172 ? 9.413 -12.461 -13.477 1.00 90.31 172 PRO A CA 1
ATOM 1419 C C . PRO A 1 172 ? 8.290 -12.504 -14.520 1.00 90.31 172 PRO A C 1
ATOM 1421 O O . PRO A 1 172 ? 8.441 -11.956 -15.608 1.00 90.31 172 PRO A O 1
ATOM 1424 N N . GLN A 1 173 ? 7.146 -13.101 -14.173 1.00 91.56 173 GLN A N 1
ATOM 1425 C CA . GLN A 1 173 ? 5.977 -13.188 -15.055 1.00 91.56 173 GLN A CA 1
ATOM 1426 C C . GLN A 1 173 ? 5.362 -11.802 -15.271 1.00 91.56 173 GLN A C 1
ATOM 1428 O O . GLN A 1 173 ? 5.079 -11.414 -16.404 1.00 91.56 173 GLN A O 1
ATOM 1433 N N . VAL A 1 174 ? 5.234 -11.025 -14.189 1.00 90.56 174 VAL A N 1
ATOM 1434 C CA . VAL A 1 174 ? 4.719 -9.651 -14.246 1.00 90.56 174 VAL A CA 1
ATOM 1435 C C . VAL A 1 174 ? 5.660 -8.738 -15.036 1.00 90.56 174 VAL A C 1
ATOM 1437 O O . VAL A 1 174 ? 5.207 -7.919 -15.830 1.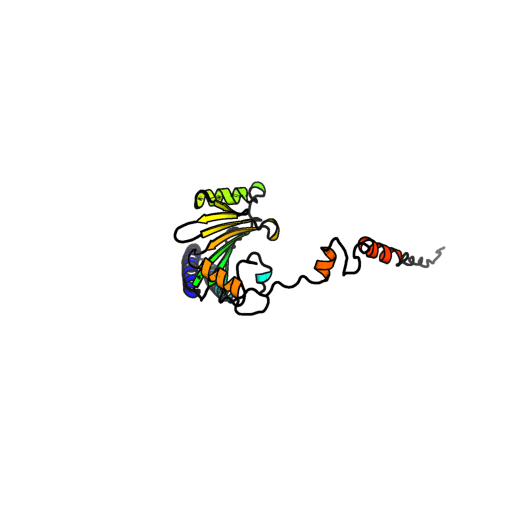00 90.56 174 VAL A O 1
ATOM 1440 N N . VAL A 1 175 ? 6.976 -8.877 -14.870 1.00 90.62 175 VAL A N 1
ATOM 1441 C CA . VAL A 1 175 ? 7.950 -8.106 -15.658 1.00 90.62 175 VAL A CA 1
ATOM 1442 C C . VAL A 1 175 ? 7.843 -8.457 -17.142 1.00 90.62 175 VAL A C 1
ATOM 1444 O O . VAL A 1 175 ? 7.715 -7.552 -17.962 1.00 90.62 175 VAL A O 1
ATOM 1447 N N . ALA A 1 176 ? 7.786 -9.745 -17.488 1.00 91.06 176 ALA A N 1
ATOM 1448 C CA . ALA A 1 176 ? 7.672 -10.181 -18.877 1.00 91.06 176 ALA A CA 1
ATOM 1449 C C . ALA A 1 176 ? 6.391 -9.665 -19.558 1.00 91.06 176 ALA A C 1
ATOM 1451 O O . ALA A 1 176 ? 6.445 -9.186 -20.690 1.00 91.06 176 ALA A O 1
ATOM 1452 N N . ILE A 1 177 ? 5.234 -9.708 -18.879 1.00 91.12 177 ILE A N 1
ATOM 1453 C CA . ILE A 1 177 ? 3.986 -9.188 -19.463 1.00 91.12 177 ILE A CA 1
ATOM 1454 C C . ILE A 1 177 ? 4.006 -7.663 -19.599 1.00 91.12 177 ILE A C 1
ATOM 1456 O O . ILE A 1 177 ? 3.468 -7.134 -20.571 1.00 91.12 177 ILE A O 1
ATOM 1460 N N . ARG A 1 178 ? 4.643 -6.953 -18.659 1.00 90.75 178 ARG A N 1
ATOM 1461 C CA . ARG A 1 178 ? 4.833 -5.500 -18.741 1.00 90.75 178 ARG A CA 1
ATOM 1462 C C . ARG A 1 178 ? 5.709 -5.114 -19.918 1.00 90.75 178 ARG A C 1
ATOM 1464 O O . ARG A 1 178 ? 5.363 -4.178 -20.620 1.00 90.75 178 ARG A O 1
ATOM 1471 N N . GLU A 1 179 ? 6.802 -5.834 -20.146 1.00 88.81 179 GLU A N 1
ATOM 1472 C CA . GLU A 1 179 ? 7.684 -5.612 -21.295 1.00 88.81 179 GLU A CA 1
ATOM 1473 C C . GLU A 1 179 ? 6.968 -5.929 -22.613 1.00 88.81 179 GLU A C 1
ATOM 1475 O O . GLU A 1 179 ? 7.002 -5.125 -23.540 1.00 88.81 179 GLU A O 1
ATOM 1480 N N . ALA A 1 180 ? 6.241 -7.049 -22.678 1.00 87.75 180 ALA 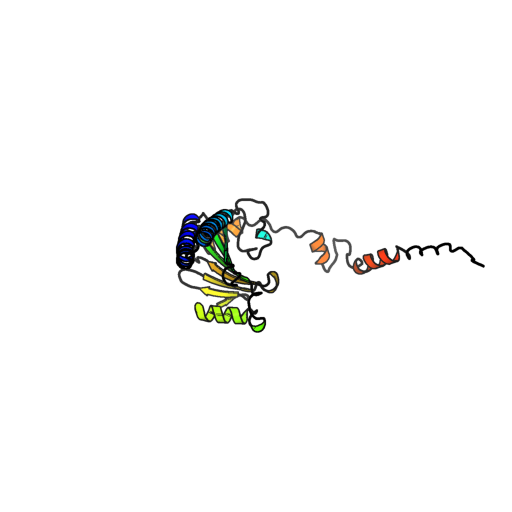A N 1
ATOM 1481 C CA . ALA A 1 180 ? 5.490 -7.446 -23.869 1.00 87.75 180 ALA A CA 1
ATOM 1482 C C . ALA A 1 180 ? 4.352 -6.474 -24.226 1.00 87.75 180 ALA A C 1
ATOM 1484 O O . ALA A 1 180 ? 3.985 -6.351 -25.394 1.00 87.75 180 ALA A O 1
ATOM 1485 N N . LYS A 1 181 ? 3.773 -5.802 -23.225 1.00 84.19 181 LYS A N 1
ATOM 1486 C CA . LYS A 1 181 ? 2.683 -4.827 -23.388 1.00 84.19 181 LYS A CA 1
ATOM 1487 C C . LYS A 1 181 ? 3.137 -3.379 -23.225 1.00 84.19 181 LYS A C 1
ATOM 1489 O O . LYS A 1 181 ? 2.287 -2.487 -23.188 1.00 84.19 181 LYS A O 1
ATOM 1494 N N . ALA A 1 182 ? 4.442 -3.138 -23.119 1.00 78.75 182 ALA A N 1
ATOM 1495 C CA . ALA A 1 182 ? 4.969 -1.795 -22.978 1.00 78.75 182 ALA A CA 1
ATOM 1496 C C . ALA A 1 182 ? 4.552 -0.977 -24.209 1.00 78.75 182 ALA A C 1
ATOM 1498 O O . ALA A 1 182 ? 4.743 -1.439 -25.340 1.00 78.75 182 ALA A O 1
ATOM 1499 N N . PRO A 1 183 ? 3.967 0.221 -24.029 1.00 69.00 183 PRO A N 1
ATOM 1500 C CA . PRO A 1 183 ? 3.738 1.101 -25.159 1.00 69.00 183 PRO A CA 1
ATOM 1501 C C . PRO A 1 183 ? 5.085 1.381 -25.843 1.00 69.00 183 PRO A C 1
ATOM 1503 O O . PRO A 1 183 ? 6.108 1.473 -25.152 1.00 69.00 183 PRO A O 1
ATOM 1506 N N . PRO A 1 184 ? 5.117 1.510 -27.184 1.00 60.06 184 PRO A N 1
ATOM 1507 C CA . PRO A 1 184 ? 6.326 1.944 -27.866 1.00 60.06 184 PRO A CA 1
ATOM 1508 C C . PRO A 1 184 ? 6.804 3.246 -27.212 1.00 60.06 184 PRO A C 1
ATOM 1510 O O . PRO A 1 184 ? 5.959 4.078 -26.860 1.00 60.06 184 PRO A O 1
ATOM 1513 N N . PRO A 1 185 ? 8.121 3.417 -26.992 1.00 54.44 185 PRO A N 1
ATOM 1514 C CA . PRO A 1 185 ? 8.642 4.618 -26.360 1.00 54.44 185 PRO A CA 1
ATOM 1515 C C . PRO A 1 185 ? 8.074 5.822 -27.102 1.00 54.44 185 PRO A C 1
ATOM 1517 O O . PRO A 1 185 ? 8.254 5.944 -28.314 1.00 54.44 185 PRO A O 1
ATOM 1520 N N . HIS A 1 186 ? 7.326 6.667 -26.388 1.00 49.81 186 HIS A N 1
ATOM 1521 C CA . HIS A 1 186 ? 6.836 7.908 -26.963 1.00 49.81 186 HIS A CA 1
ATOM 1522 C C . HIS A 1 186 ? 8.059 8.665 -27.469 1.00 49.81 186 HIS A C 1
ATOM 1524 O O . HIS A 1 186 ? 8.929 9.029 -26.674 1.00 49.81 186 HIS A O 1
ATOM 1530 N N . GLU A 1 187 ? 8.140 8.875 -28.786 1.00 43.81 187 GLU A N 1
ATOM 1531 C CA . GLU A 1 187 ? 9.076 9.845 -29.326 1.00 43.81 187 GLU A CA 1
ATOM 1532 C C . GLU A 1 187 ? 8.843 11.142 -28.565 1.00 43.81 187 GLU A C 1
ATOM 1534 O O . GLU A 1 187 ? 7.735 11.685 -28.535 1.00 43.81 187 GLU A O 1
ATOM 1539 N N . THR A 1 188 ? 9.887 11.584 -27.873 1.00 43.47 188 THR A N 1
ATOM 1540 C CA . THR A 1 188 ? 9.888 12.831 -27.131 1.00 43.47 188 THR A CA 1
ATOM 1541 C C . THR A 1 188 ? 9.343 13.929 -28.033 1.00 43.47 188 THR A C 1
ATOM 1543 O O . THR A 1 188 ? 9.802 14.101 -29.165 1.00 43.47 188 THR A O 1
ATOM 1546 N N . SER A 1 189 ? 8.325 14.637 -27.530 1.00 47.50 189 SER A N 1
ATOM 1547 C CA . SER A 1 189 ? 7.751 15.822 -28.167 1.00 47.50 189 SER A CA 1
ATOM 1548 C C . SER A 1 189 ? 8.872 16.687 -28.747 1.00 47.50 189 SER A C 1
ATOM 1550 O O . SER A 1 189 ? 9.889 16.898 -28.080 1.00 47.50 189 SER A O 1
ATOM 1552 N N . SER A 1 190 ? 8.704 17.183 -29.975 1.00 55.19 190 SER A N 1
ATOM 1553 C CA . SER A 1 190 ? 9.691 18.025 -30.670 1.00 55.19 190 SER A CA 1
ATOM 1554 C C . SER A 1 190 ? 10.165 19.208 -29.818 1.00 55.19 190 SER A C 1
ATOM 1556 O O . SER A 1 190 ? 11.312 19.623 -29.920 1.00 55.19 190 SER A O 1
ATOM 1558 N N . VAL A 1 191 ? 9.322 19.686 -28.899 1.00 53.50 191 VAL A N 1
ATOM 1559 C CA . VAL A 1 191 ? 9.656 20.731 -27.922 1.00 53.50 191 VAL A CA 1
ATOM 1560 C C . VAL A 1 191 ? 10.720 20.272 -26.915 1.00 53.50 191 VAL A C 1
ATOM 1562 O O . VAL A 1 191 ? 11.633 21.025 -26.601 1.00 53.50 191 VAL A O 1
ATOM 1565 N N . ILE A 1 192 ? 10.649 19.028 -26.431 1.00 55.84 192 ILE A N 1
ATOM 1566 C CA . ILE A 1 192 ? 11.648 18.459 -25.510 1.00 55.84 192 ILE A CA 1
ATOM 1567 C C . ILE A 1 192 ? 12.958 18.200 -26.261 1.00 55.84 192 ILE A C 1
ATOM 1569 O O . ILE A 1 192 ? 14.027 18.498 -25.734 1.00 55.84 192 ILE A O 1
ATOM 1573 N N . LYS A 1 193 ? 12.886 17.712 -27.510 1.00 54.91 193 LYS A N 1
ATOM 1574 C CA . LYS A 1 193 ? 14.069 17.559 -28.374 1.00 54.91 193 LYS A CA 1
ATOM 1575 C C . LYS A 1 193 ? 14.760 18.911 -28.607 1.00 54.91 193 LYS A C 1
ATOM 1577 O O . LYS A 1 193 ? 15.968 18.997 -28.437 1.00 54.91 193 LYS A O 1
ATOM 1582 N N . ALA A 1 194 ? 14.006 19.980 -28.865 1.00 57.28 194 ALA A N 1
ATOM 1583 C CA . ALA A 1 194 ? 14.551 21.320 -29.093 1.00 57.28 194 ALA A CA 1
ATOM 1584 C C . ALA A 1 194 ? 15.226 21.953 -27.854 1.00 57.28 194 ALA A C 1
ATOM 1586 O O . ALA A 1 194 ? 16.153 22.744 -28.001 1.00 57.28 194 ALA A O 1
ATOM 1587 N N . VAL A 1 195 ? 14.795 21.602 -26.636 1.00 57.59 195 VAL A N 1
ATOM 1588 C CA . VAL A 1 195 ? 15.421 22.076 -25.383 1.00 57.59 195 VAL A CA 1
ATOM 1589 C C . VAL A 1 195 ? 16.684 21.281 -25.031 1.00 57.59 195 VAL A C 1
ATOM 1591 O O . VAL A 1 195 ? 17.592 21.815 -24.396 1.00 57.59 195 VAL A O 1
ATOM 1594 N N . VAL A 1 196 ? 16.741 20.005 -25.419 1.00 55.12 196 VAL A N 1
ATOM 1595 C CA . VAL A 1 196 ? 17.810 19.074 -25.024 1.00 55.12 196 VAL A CA 1
ATOM 1596 C C . VAL A 1 196 ? 18.904 18.944 -26.091 1.00 55.12 196 VAL A C 1
ATOM 1598 O O . VAL A 1 196 ? 20.014 18.554 -25.743 1.00 55.12 196 VAL A O 1
ATOM 1601 N N . ASP A 1 197 ? 18.638 19.285 -27.356 1.00 50.97 197 ASP A N 1
ATOM 1602 C CA . ASP A 1 197 ? 19.608 19.197 -28.455 1.00 50.97 197 ASP A CA 1
ATOM 1603 C C . ASP A 1 197 ? 20.628 20.361 -28.422 1.00 50.97 197 ASP A C 1
ATOM 1605 O O . ASP A 1 197 ? 20.265 21.510 -28.706 1.00 50.97 197 ASP A O 1
ATOM 1609 N N . PRO A 1 198 ? 21.911 20.100 -28.092 1.00 53.47 198 PRO A N 1
ATOM 1610 C CA . PRO A 1 198 ? 22.940 21.132 -28.029 1.00 53.47 198 PRO A CA 1
ATOM 1611 C C . PRO A 1 198 ? 23.403 21.621 -29.412 1.00 53.47 198 PRO A C 1
ATOM 1613 O O . PRO A 1 198 ? 24.080 22.648 -29.469 1.00 53.47 198 PRO A O 1
ATOM 1616 N N . GLU A 1 199 ? 23.065 20.922 -30.506 1.00 59.38 199 GLU A N 1
ATOM 1617 C CA . GLU A 1 199 ? 23.539 21.251 -31.860 1.00 59.38 199 GLU A CA 1
ATOM 1618 C C . GLU A 1 199 ? 22.523 22.026 -32.722 1.00 59.38 199 GLU A C 1
ATOM 1620 O O . GLU A 1 199 ? 22.907 22.527 -33.777 1.00 59.38 199 GLU A O 1
ATOM 1625 N N . HIS A 1 200 ? 21.268 22.185 -32.275 1.00 54.69 200 HIS A N 1
ATOM 1626 C CA . HIS A 1 200 ? 20.225 23.023 -32.909 1.00 54.69 200 HIS A CA 1
ATOM 1627 C C . HIS A 1 200 ? 20.057 22.814 -34.429 1.00 54.69 200 HIS A C 1
ATOM 1629 O O . HIS A 1 200 ? 19.864 23.775 -35.174 1.00 54.69 200 HIS A O 1
ATOM 1635 N N . LYS A 1 201 ? 20.152 21.575 -34.923 1.00 54.78 201 LYS A N 1
ATOM 1636 C CA . LYS A 1 201 ? 20.174 21.338 -36.378 1.00 54.78 201 LYS A CA 1
ATOM 1637 C C . LYS A 1 201 ? 18.796 21.366 -37.044 1.00 54.78 201 LYS A C 1
ATOM 1639 O O . LYS A 1 201 ? 18.730 21.752 -38.204 1.00 54.78 201 LYS A O 1
ATOM 1644 N N . ASP A 1 202 ? 17.718 21.059 -36.314 1.00 49.56 202 ASP A N 1
ATOM 1645 C CA . ASP A 1 202 ? 16.374 20.892 -36.905 1.00 49.56 202 ASP A CA 1
ATOM 1646 C C . ASP A 1 202 ? 15.234 21.636 -36.177 1.00 49.56 202 ASP A C 1
ATOM 1648 O O . ASP A 1 202 ? 14.050 21.407 -36.446 1.00 49.56 202 ASP A O 1
ATOM 1652 N N . HIS A 1 203 ? 15.553 22.564 -35.269 1.00 50.16 203 HIS A N 1
ATOM 1653 C CA . HIS A 1 203 ? 14.558 23.344 -34.524 1.00 50.16 203 HIS A CA 1
ATOM 1654 C C . HIS A 1 203 ? 14.971 24.821 -34.401 1.00 50.16 203 HIS A C 1
ATOM 1656 O O . HIS A 1 203 ? 16.165 25.110 -34.329 1.00 50.16 203 HIS A O 1
ATOM 1662 N N . PRO A 1 204 ? 14.010 25.770 -34.380 1.00 52.84 204 PRO A N 1
ATOM 1663 C CA . PRO A 1 204 ? 14.316 27.182 -34.170 1.00 52.84 204 PRO A CA 1
ATOM 1664 C C . PRO A 1 204 ? 14.979 27.388 -32.803 1.00 52.84 204 PRO A C 1
ATOM 1666 O O . PRO A 1 204 ? 14.531 26.832 -31.801 1.00 52.84 204 PRO A O 1
ATOM 1669 N N . ASP A 1 205 ? 16.050 28.183 -32.781 1.00 51.94 205 ASP A N 1
ATOM 1670 C CA . ASP A 1 205 ? 16.838 28.451 -31.579 1.00 51.94 205 ASP A CA 1
ATOM 1671 C C . ASP A 1 205 ? 15.961 29.099 -30.494 1.00 51.94 205 ASP A C 1
ATOM 1673 O O . ASP A 1 205 ? 15.361 30.157 -30.699 1.00 51.94 205 ASP A O 1
ATOM 1677 N N . ILE A 1 206 ? 15.867 28.435 -29.340 1.00 53.06 206 ILE A N 1
ATOM 1678 C CA . ILE A 1 206 ? 15.051 28.858 -28.192 1.00 53.06 206 ILE A CA 1
ATOM 1679 C C . ILE A 1 206 ? 15.870 29.706 -27.205 1.00 53.06 206 ILE A C 1
ATOM 1681 O O . ILE A 1 206 ? 15.310 30.310 -26.291 1.00 53.06 206 ILE A O 1
ATOM 1685 N N . LYS A 1 207 ? 17.193 29.825 -27.398 1.00 50.69 207 LYS A N 1
ATOM 1686 C CA . LYS A 1 207 ? 18.067 30.647 -26.544 1.00 50.69 207 LYS A CA 1
ATOM 1687 C C . LYS A 1 207 ? 17.715 32.142 -26.468 1.00 50.69 207 LYS A C 1
ATOM 1689 O O . LYS A 1 207 ? 18.011 32.719 -25.421 1.00 50.69 207 LYS A O 1
ATOM 1694 N N . PRO A 1 208 ? 17.069 32.803 -27.455 1.00 50.66 208 PRO A N 1
ATOM 1695 C CA . PRO A 1 208 ? 16.691 34.204 -27.292 1.00 50.66 208 PRO A CA 1
ATOM 1696 C C . PRO A 1 208 ? 15.431 34.407 -26.430 1.00 50.66 208 PRO A C 1
ATOM 1698 O O . PRO A 1 208 ? 15.056 35.552 -26.180 1.00 50.66 208 PRO A O 1
ATOM 1701 N N . SER A 1 209 ? 14.778 33.345 -25.930 1.00 49.84 209 SER A N 1
ATOM 1702 C CA . SER A 1 209 ? 13.505 33.492 -25.210 1.00 49.84 209 SER A CA 1
ATOM 1703 C C . SER A 1 209 ? 13.627 34.010 -23.772 1.00 49.84 209 SER A C 1
ATOM 1705 O O . SER A 1 209 ? 12.615 34.363 -23.167 1.00 49.84 209 SER A O 1
ATOM 1707 N N . SER A 1 210 ? 14.837 34.058 -23.201 1.00 51.84 210 SER A N 1
ATOM 1708 C CA . SER A 1 210 ? 15.047 34.539 -21.826 1.00 51.84 210 SER A CA 1
ATOM 1709 C C . SER A 1 210 ? 14.775 36.037 -21.678 1.00 51.84 210 SER A C 1
ATOM 1711 O O . SER A 1 210 ? 14.336 36.465 -20.617 1.00 51.84 210 SER A O 1
ATOM 1713 N N . ALA A 1 211 ? 14.965 36.812 -22.750 1.00 52.00 211 ALA A N 1
ATOM 1714 C CA . ALA A 1 211 ? 14.709 38.251 -22.779 1.00 52.00 211 ALA A CA 1
ATOM 1715 C C . ALA A 1 211 ? 13.346 38.616 -23.392 1.00 52.00 211 ALA A C 1
ATOM 1717 O O . ALA A 1 211 ? 12.938 39.769 -23.325 1.00 52.00 211 ALA A O 1
ATOM 1718 N N . THR A 1 212 ? 12.599 37.661 -23.961 1.00 57.91 212 THR A N 1
ATOM 1719 C CA . THR A 1 212 ? 11.335 37.961 -24.662 1.00 57.91 212 THR A CA 1
ATOM 1720 C C . THR A 1 212 ? 10.266 38.525 -23.730 1.00 57.91 212 THR A C 1
ATOM 1722 O O . THR A 1 212 ? 9.518 39.414 -24.124 1.00 57.91 212 THR A O 1
ATOM 1725 N N . VAL A 1 213 ? 10.203 38.051 -22.482 1.00 56.09 213 VAL A N 1
ATOM 1726 C CA . VAL A 1 213 ? 9.272 38.598 -21.481 1.00 56.09 213 VAL A CA 1
ATOM 1727 C C . VAL A 1 213 ? 9.663 40.033 -21.109 1.00 56.09 213 VAL A C 1
ATOM 1729 O O . VAL A 1 213 ? 8.795 40.903 -21.059 1.00 56.09 213 VAL A O 1
ATOM 1732 N N . ASP A 1 214 ? 10.961 40.304 -20.944 1.00 56.50 214 ASP A N 1
ATOM 1733 C CA . ASP A 1 214 ? 11.481 41.644 -20.649 1.00 56.50 214 ASP A CA 1
ATOM 1734 C C . ASP A 1 214 ? 11.300 42.615 -21.825 1.00 56.50 214 ASP A C 1
ATOM 1736 O O . ASP A 1 214 ? 11.001 43.790 -21.617 1.00 56.50 214 ASP A O 1
ATOM 1740 N N . ASP A 1 215 ? 11.422 42.141 -23.065 1.00 61.12 215 ASP A N 1
ATOM 1741 C CA . ASP A 1 215 ? 11.219 42.945 -24.271 1.00 61.12 215 ASP A CA 1
ATOM 1742 C C . ASP A 1 215 ? 9.733 43.248 -24.523 1.00 61.12 215 ASP A C 1
ATOM 1744 O O . ASP A 1 215 ? 9.397 44.361 -24.934 1.00 61.12 215 ASP A O 1
ATOM 1748 N N . VAL A 1 216 ? 8.822 42.323 -24.197 1.00 59.06 216 VAL A N 1
ATOM 1749 C CA . VAL A 1 216 ? 7.368 42.579 -24.207 1.00 59.06 216 VAL A CA 1
ATOM 1750 C C . VAL A 1 216 ? 6.980 43.585 -23.118 1.00 59.06 216 VAL A C 1
ATOM 1752 O O . VAL A 1 216 ? 6.192 44.496 -23.380 1.00 59.06 216 VAL A O 1
ATOM 1755 N N . LEU A 1 217 ? 7.569 43.475 -21.923 1.00 54.09 217 LEU A N 1
ATOM 1756 C CA . LEU A 1 217 ? 7.381 44.440 -20.835 1.00 54.09 217 LEU A CA 1
ATOM 1757 C C . LEU A 1 217 ? 7.956 45.823 -21.176 1.00 54.09 217 LEU A C 1
ATOM 1759 O O . LEU A 1 217 ? 7.389 46.832 -20.771 1.00 54.09 217 LEU A O 1
ATOM 1763 N N . ARG A 1 218 ? 9.044 45.892 -21.951 1.00 59.25 218 ARG A N 1
ATOM 1764 C CA . ARG A 1 218 ? 9.642 47.157 -22.411 1.00 59.25 218 ARG A CA 1
ATOM 1765 C C . ARG A 1 218 ? 8.870 47.787 -23.578 1.00 59.25 218 ARG A C 1
ATOM 1767 O O . ARG A 1 218 ? 8.868 49.009 -23.712 1.00 59.25 218 ARG A O 1
ATOM 1774 N N . ALA A 1 219 ? 8.208 46.976 -24.408 1.00 59.72 219 ALA A N 1
ATOM 1775 C CA . ALA A 1 219 ? 7.359 47.428 -25.514 1.00 59.72 219 ALA A CA 1
ATOM 1776 C C . ALA A 1 219 ? 5.990 47.962 -25.048 1.00 59.72 219 ALA A C 1
ATOM 1778 O O . ALA A 1 219 ? 5.400 48.814 -25.716 1.00 59.72 219 ALA A O 1
ATOM 1779 N N . GLN A 1 220 ? 5.495 47.515 -23.889 1.00 49.72 220 GLN A N 1
ATOM 1780 C CA . GLN A 1 220 ? 4.380 48.154 -23.191 1.00 49.72 220 GLN A CA 1
ATOM 1781 C C . GLN A 1 220 ? 4.919 49.348 -22.387 1.00 49.72 220 GLN A C 1
ATOM 1783 O O . GLN A 1 220 ? 5.259 49.223 -21.217 1.00 49.72 220 GLN A O 1
ATOM 1788 N N . GLY A 1 221 ? 5.059 50.505 -23.046 1.00 45.81 221 GLY A N 1
ATOM 1789 C CA . GLY A 1 221 ? 5.521 51.754 -22.423 1.00 45.81 221 GLY A CA 1
ATOM 1790 C C . GLY A 1 221 ? 4.756 52.144 -21.140 1.00 45.81 221 GLY A C 1
ATOM 1791 O O . GLY A 1 221 ? 3.713 51.563 -20.832 1.00 45.81 221 GLY A O 1
ATOM 1792 N N . PRO A 1 222 ? 5.253 53.133 -20.369 1.00 46.22 222 PRO A N 1
ATOM 1793 C CA . PRO A 1 222 ? 4.734 53.433 -19.037 1.00 46.22 222 PRO A CA 1
ATOM 1794 C C . PRO A 1 222 ? 3.235 53.749 -19.074 1.00 46.22 222 PRO A C 1
ATOM 1796 O O . PRO A 1 222 ? 2.765 54.508 -19.923 1.00 46.22 222 PRO A O 1
ATOM 1799 N N . ALA A 1 223 ? 2.502 53.152 -18.131 1.00 51.84 223 ALA A N 1
ATOM 1800 C CA . ALA A 1 223 ? 1.073 53.359 -17.938 1.00 51.84 223 ALA A CA 1
ATOM 1801 C C . ALA A 1 223 ? 0.717 54.861 -17.894 1.00 51.84 223 ALA A C 1
ATOM 1803 O O . ALA A 1 223 ? 1.474 55.649 -17.317 1.00 51.84 223 ALA A O 1
ATOM 1804 N N . PRO A 1 224 ? -0.430 55.280 -18.461 1.00 40.88 224 PRO A N 1
ATOM 1805 C CA . PRO A 1 224 ? -0.852 56.672 -18.407 1.00 40.88 224 PRO A CA 1
ATOM 1806 C C . PRO A 1 224 ? -1.080 57.112 -16.953 1.00 40.88 224 PRO A C 1
ATOM 1808 O O . PRO A 1 224 ? -1.758 56.445 -16.171 1.00 40.88 224 PRO A O 1
ATOM 1811 N N . THR A 1 225 ? -0.490 58.251 -16.602 1.00 43.41 225 THR A N 1
ATOM 1812 C CA . THR A 1 225 ? -0.579 58.931 -15.306 1.00 43.41 225 THR A CA 1
ATOM 1813 C C . THR A 1 225 ? -2.038 59.217 -14.914 1.00 43.41 225 THR A C 1
ATOM 1815 O O . THR A 1 225 ? -2.813 59.660 -15.766 1.00 43.41 225 THR A O 1
ATOM 1818 N N . PRO A 1 226 ? -2.439 59.053 -13.637 1.00 39.19 226 PRO A N 1
ATOM 1819 C CA . PRO A 1 226 ? -3.759 59.476 -13.182 1.00 39.19 226 PRO A CA 1
ATOM 1820 C C . PRO A 1 226 ? -3.876 61.009 -13.195 1.00 39.19 226 PRO A C 1
ATOM 1822 O O . PRO A 1 226 ? -3.000 61.730 -12.715 1.00 39.19 226 PRO A O 1
ATOM 1825 N N . THR A 1 227 ? -4.974 61.505 -13.762 1.00 41.12 227 THR A N 1
ATOM 1826 C CA . THR A 1 227 ? -5.328 62.927 -13.872 1.00 41.12 227 THR A CA 1
ATOM 1827 C C . THR A 1 227 ? -5.535 63.561 -12.483 1.00 41.12 227 THR A C 1
ATOM 1829 O O . THR A 1 227 ? -6.214 62.953 -11.653 1.00 41.12 227 THR A O 1
ATOM 1832 N N . PRO A 1 228 ? -5.030 64.780 -12.195 1.00 39.62 228 PRO A N 1
ATOM 1833 C CA . PRO A 1 228 ? -5.309 65.457 -10.931 1.00 39.62 228 PRO A CA 1
ATOM 1834 C C . PRO A 1 228 ? -6.765 65.928 -10.883 1.00 39.62 228 PRO A C 1
ATOM 1836 O O . PRO A 1 228 ? -7.237 66.634 -11.775 1.00 39.62 228 PRO A O 1
ATOM 1839 N N . GLY A 1 229 ? -7.464 65.535 -9.820 1.00 40.56 229 GLY A N 1
ATOM 1840 C CA . GLY A 1 229 ? -8.823 65.959 -9.522 1.00 40.56 229 GLY A CA 1
ATOM 1841 C C . GLY A 1 229 ? -8.940 67.472 -9.333 1.00 40.56 229 GLY A C 1
ATOM 1842 O O . GLY A 1 229 ? -8.174 68.101 -8.607 1.00 40.56 229 GLY A O 1
ATOM 1843 N N . SER A 1 230 ? -9.959 68.023 -9.985 1.00 37.75 230 SER A N 1
ATOM 1844 C CA . SER A 1 230 ? -10.559 69.327 -9.727 1.00 37.75 230 SER A CA 1
ATOM 1845 C C . SER A 1 230 ? -10.862 69.519 -8.235 1.00 37.75 230 SER A C 1
ATOM 1847 O O . SER A 1 230 ? -11.690 68.800 -7.678 1.00 37.75 230 SER A O 1
ATOM 1849 N N . ALA A 1 231 ? -10.278 70.552 -7.630 1.00 45.00 231 ALA A N 1
ATOM 1850 C CA . ALA A 1 231 ? -10.773 71.156 -6.398 1.00 45.00 231 ALA A CA 1
ATOM 1851 C C . ALA A 1 231 ? -11.306 72.571 -6.692 1.00 45.00 231 ALA A C 1
ATOM 1853 O O . ALA A 1 231 ? -10.556 73.436 -7.146 1.00 45.00 231 ALA A O 1
ATOM 1854 N N . PRO A 1 232 ? -12.587 72.831 -6.394 1.00 42.91 232 PRO A N 1
ATOM 1855 C CA . PRO A 1 232 ? -13.014 74.048 -5.702 1.00 42.91 232 PRO A CA 1
ATOM 1856 C C . PRO A 1 232 ? -13.690 73.655 -4.361 1.00 42.91 232 PRO A C 1
ATOM 1858 O O . PRO A 1 232 ? -14.064 72.489 -4.227 1.00 42.91 232 PRO A O 1
ATOM 1861 N N . PRO A 1 233 ? -13.889 74.551 -3.364 1.00 46.81 233 PRO A N 1
ATOM 1862 C CA . PRO A 1 233 ? -14.042 76.004 -3.483 1.00 46.81 233 PRO A CA 1
ATOM 1863 C C . PRO A 1 233 ? -13.256 76.851 -2.455 1.00 46.81 233 PRO A C 1
ATOM 1865 O O . PRO A 1 233 ? -12.765 76.377 -1.434 1.00 46.81 233 PRO A O 1
ATOM 1868 N N . LYS A 1 234 ? -13.206 78.164 -2.717 1.00 43.97 234 LYS A N 1
ATOM 1869 C CA . LYS A 1 234 ? -12.908 79.190 -1.710 1.00 43.97 234 LYS A CA 1
ATOM 1870 C C . LYS A 1 234 ? -14.114 79.358 -0.783 1.00 43.97 234 LYS A C 1
ATOM 1872 O O . LYS A 1 234 ? -15.225 79.585 -1.258 1.00 43.97 234 LYS A O 1
ATOM 1877 N N . THR A 1 235 ? -13.871 79.338 0.522 1.00 47.00 235 THR A N 1
ATOM 1878 C CA . THR A 1 235 ? -14.772 79.887 1.542 1.00 47.00 235 THR A CA 1
ATOM 1879 C C . THR A 1 235 ? -14.080 81.038 2.262 1.00 47.00 235 THR A C 1
ATOM 1881 O O . THR A 1 235 ? -13.030 80.821 2.861 1.00 47.00 235 THR A O 1
ATOM 1884 N N . LYS A 1 236 ? -14.770 82.186 2.227 1.00 39.91 236 LYS A N 1
ATOM 1885 C CA . LYS A 1 236 ? -14.514 83.502 2.840 1.00 39.91 236 LYS A CA 1
ATOM 1886 C C . LYS A 1 236 ? -13.395 84.349 2.241 1.00 39.91 236 LYS A C 1
ATOM 1888 O O . LYS A 1 236 ? -12.214 83.970 2.337 1.00 39.91 236 LYS A O 1
#

Mean predicted aligned error: 13.46 Å

Secondary structure (DSSP, 8-state):
-BHHHHHHHHHHHHHHHHHHHHHT---HHHHHHHHHHHHHHHHHHHHTEEE--SSSPPGGGGSTTTTS--TTSSEEEEEEEE-GGG--EEEEEEEETTEEEEEEEEEEGGGS-GGG-SHHHHHHHHHHHH-SPEEETTEEEEE-SSEEEEEEE-HHHHSEEEEEEEETTTHHHHHHHHHHTPPPPPPP-HHHHHHH-TT-SSS---GGGGTHHHHHHHHSPPPPPPPPPP------

Sequence (236 aa):
MTKDEVIAVFSKQLDERYDDKIKQTTDIAAQDRLRRDKKNEISRLQQSYVAFDGTKSSPWDVSIVEGEFAHNTGEAMLERWENQNGKNQRRFFFFYEGKLWKMFVSLDVSILPEDKKNFATFRSVMEGKYGPGDVERGRIIWRTDEFEARAIDKLKSYDALALVIEDARVRPQVVAIREAKAPPPHETSSVIKAVVDPEHKDHPDIKPSSATVDDVLRAQGPAPTPTPGSAPPKTK

Radius of gyration: 27.86 Å; Cα contacts (8 Å, |Δi|>4): 276; chains: 1; bounding box: 48×101×65 Å

Foldseek 3Di:
DFLVVVLVVVLVVLCVVLVVVLVVDPDPVVNVVSVVVSVVLSVLQVVQKAWLLDPDDDPCCLPPCNVVADHNQQKIKTKHADPPPLQRKIKIFMDHVRHTFKIKIKTQCVSPDPVCLDPVNVQVVVCVPQNAFDQDPNKTWRDDPFWIKIWDDPCVPRNIIMIMIGGPVCVVVSVVSCVVPPDDPPPPDVVVVQVPPPVNPPDDNCVVVVCVVVVVVVVPPDDDDDDDDDDDDDDD

Solvent-accessible surface area (backbone atoms only — not comparable to full-atom values): 13866 Å² total; per-residue (Å²): 89,39,66,66,56,52,49,50,57,49,50,52,55,47,49,56,57,47,49,54,55,37,72,75,45,88,49,64,69,59,39,53,48,51,55,49,52,53,54,52,52,54,52,50,44,62,67,38,52,43,73,29,69,49,95,66,89,52,86,55,67,82,39,95,60,43,87,75,67,56,59,60,62,52,27,30,39,30,47,43,80,44,59,72,90,72,54,48,27,38,37,36,40,31,23,49,82,59,27,56,44,34,38,39,36,40,35,50,37,82,74,44,59,76,96,53,62,44,68,67,54,52,48,53,58,48,33,75,72,73,41,89,52,50,80,52,98,87,27,38,35,40,81,56,100,69,36,35,36,36,44,42,82,35,48,95,82,65,50,22,42,35,42,36,40,32,31,62,82,53,47,63,58,54,50,50,46,45,62,76,60,49,73,76,80,75,75,70,54,68,70,57,48,56,74,68,47,93,76,60,85,88,46,83,83,66,81,70,57,82,51,49,64,58,51,53,55,63,69,56,61,84,78,85,77,84,78,85,79,90,79,84,81,91,78,136